Protein AF-A0A0R0EYI1-F1 (afdb_monomer_lite)

Radius of gyration: 21.25 Å; chains: 1; bounding box: 63×40×68 Å

InterPro domains:
  IPR031100 LOG family [PF03641] (147-263)

pLDDT: mean 77.87, std 22.9, range [23.69, 98.38]

Foldseek 3Di:
DPPPPQDQPQLPPPPRPFFRATEDQDLVVVLVVLLVQQDDDWDDDDDDDDDDDDDDDDDDDDDDDPVRVVVVVVVVVVVVVVVVVVLLVVLLVVLVVLCVVQHAAEEEQAALPAAPVHPLLQSLLCSLLSSCLNLVGEYEAEHHHSSVSNVNSNVVNVGHYAYEAEQADPNHGDPDQDDPPDDPSRYGHDPDLVSSLSSSLVSAADNTSSRHYAYEYEQYDDSSVVSVVVNSVCSRVCVGQVPHRHHYYYHSCVPHCVVVSPD

Secondary structure (DSSP, 8-state):
------EE---TTS-TTS--EEEES-HHHHHHHHHHTT------------------------PPPHHHHHHHHHHHHHHHHHHHHHHHHHHHHHHHHHHHHH--EEEEE--SS--TTSHHHHHHHHHHHHHHHHH--EEE--SSTHHHHHHHHHHHTT--EEEEEESEETTEE-S-SS-SSS-TTTEEEESSHHHHHHHHHHHH---STT---EEEEPS--HHHHHHHHHHHHHHHTTSSSSSS---EEEETHHHHTHHHH--

Sequence (263 aa):
MAASLGTHVVLRGTHETRIRATFCAEKNRIIELVSSSQSTRPFKEQSLLASKSSLGWMRGRAQMSSSRKALCRVLSSTLHRALNFYIFKEEIKKCYELINRVGRGVVYLGSSRMGPSHSHYVQAQDLAKEIENLLDCTTWSGGPGLMDAVTEGAMLAGKPVGGFKIGREAGEWTASNFHPYLSSENYLTCRFFPARKHGLVDAVVRNNSFDKTAVVALPCGIDTLDEVFEILALIQLEWIGSKLHVPFLLMNYDSFIQSCLNF

Organism: Glycine max (NCBI:txid3847)

Structure (mmCIF, N/CA/C/O backbone):
data_AF-A0A0R0EYI1-F1
#
_entry.id   AF-A0A0R0EYI1-F1
#
loop_
_atom_site.group_PDB
_atom_site.id
_atom_site.type_symbol
_atom_site.label_atom_id
_atom_site.label_alt_id
_atom_site.label_comp_id
_atom_site.label_asym_id
_atom_site.label_entity_id
_atom_site.label_seq_id
_atom_site.pdbx_PDB_ins_code
_atom_site.Cartn_x
_atom_site.Cartn_y
_atom_site.Cartn_z
_atom_site.occupancy
_atom_site.B_iso_or_equiv
_atom_site.auth_seq_id
_atom_site.auth_comp_id
_atom_site.auth_asym_id
_atom_site.auth_atom_id
_atom_site.pdbx_PDB_model_num
ATOM 1 N N . MET A 1 1 ? -5.221 1.473 31.404 1.00 23.89 1 MET A N 1
ATOM 2 C CA . MET A 1 1 ? -6.324 1.035 30.525 1.00 23.89 1 MET A CA 1
ATOM 3 C C . MET A 1 1 ? -6.657 2.188 29.595 1.00 23.89 1 MET A C 1
ATOM 5 O O . MET A 1 1 ? -7.490 3.015 29.941 1.00 23.89 1 MET A O 1
ATOM 9 N N . ALA A 1 2 ? -5.939 2.331 28.482 1.00 23.69 2 ALA A N 1
ATOM 10 C CA . ALA A 1 2 ? -6.280 3.345 27.492 1.00 23.69 2 ALA A CA 1
ATOM 11 C C . ALA A 1 2 ? -7.454 2.809 26.668 1.00 23.69 2 ALA A C 1
ATOM 13 O O . ALA A 1 2 ? -7.275 2.218 25.612 1.00 23.69 2 ALA A O 1
ATOM 14 N N . ALA A 1 3 ? -8.668 2.968 27.193 1.00 26.50 3 ALA A N 1
ATOM 15 C CA . ALA A 1 3 ? -9.854 2.956 26.357 1.00 26.50 3 ALA A CA 1
ATOM 16 C C . ALA A 1 3 ? -9.740 4.201 25.471 1.00 26.50 3 ALA A C 1
ATOM 18 O O . ALA A 1 3 ? -10.170 5.285 25.864 1.00 26.50 3 ALA A O 1
ATOM 19 N N . SER A 1 4 ? -9.052 4.089 24.333 1.00 28.31 4 SER A N 1
ATOM 20 C CA . SER A 1 4 ? -9.011 5.164 23.346 1.00 28.31 4 SER A CA 1
ATOM 21 C C . SER A 1 4 ? -10.405 5.256 22.727 1.00 28.31 4 SER A C 1
ATOM 23 O O . SER A 1 4 ? -10.717 4.638 21.710 1.00 28.31 4 SER A O 1
ATOM 25 N N . LEU A 1 5 ? -11.285 5.965 23.443 1.00 27.84 5 LEU A N 1
ATOM 26 C CA . LEU A 1 5 ? -12.482 6.629 22.944 1.00 27.84 5 LEU A CA 1
ATOM 27 C C . LEU A 1 5 ? -12.157 7.112 21.546 1.00 27.84 5 LEU A C 1
ATOM 29 O O . LEU A 1 5 ? -11.316 7.996 21.472 1.00 27.84 5 LEU A O 1
ATOM 33 N N . GLY A 1 6 ? -12.753 6.506 20.509 1.00 29.55 6 GLY A N 1
ATOM 34 C CA . GLY A 1 6 ? -12.453 6.740 19.092 1.00 29.55 6 GLY A CA 1
ATOM 35 C C . GLY A 1 6 ? -11.907 8.137 18.845 1.00 29.55 6 GLY A C 1
ATOM 36 O O . GLY A 1 6 ? -12.664 9.080 18.618 1.00 29.55 6 GLY A O 1
ATOM 37 N N . THR A 1 7 ? -10.591 8.278 18.983 1.00 30.11 7 THR A N 1
ATOM 38 C CA . THR A 1 7 ? -9.972 9.57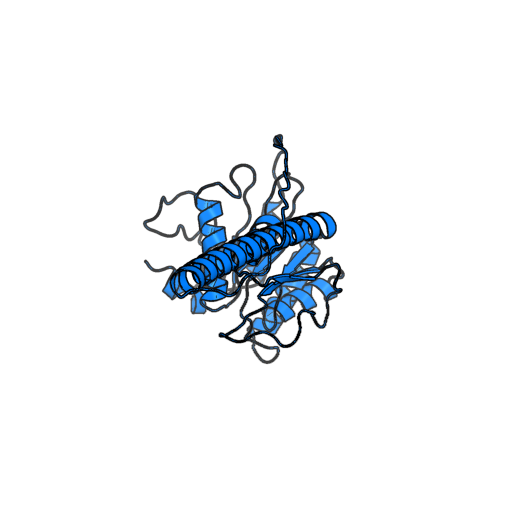9 18.883 1.00 30.11 7 THR A CA 1
ATOM 39 C C . THR A 1 7 ? -9.827 9.731 17.394 1.00 30.11 7 THR A C 1
ATOM 41 O O . THR A 1 7 ? -8.998 9.093 16.746 1.00 30.11 7 THR A O 1
ATOM 44 N N . HIS A 1 8 ? -10.689 10.561 16.822 1.00 36.41 8 HIS A N 1
ATOM 45 C CA . HIS A 1 8 ? -10.249 11.365 15.706 1.00 36.41 8 HIS A CA 1
ATOM 46 C C . HIS A 1 8 ? -9.067 12.166 16.251 1.00 36.41 8 HIS A C 1
ATOM 48 O O . HIS A 1 8 ? -9.262 13.218 16.859 1.00 36.41 8 HIS A O 1
ATOM 54 N N . VAL A 1 9 ? -7.845 11.630 16.162 1.00 37.16 9 VAL A N 1
ATOM 55 C CA . VAL A 1 9 ? -6.676 12.471 16.390 1.00 37.16 9 VAL A CA 1
ATOM 56 C C . VAL A 1 9 ? -6.636 13.367 15.170 1.00 37.16 9 VAL A C 1
ATOM 58 O O . VAL A 1 9 ? -6.190 12.996 14.088 1.00 37.16 9 VAL A O 1
ATOM 61 N N . VAL A 1 10 ? -7.197 14.552 15.357 1.00 35.12 10 VAL A N 1
ATOM 62 C CA . VAL A 1 10 ? -6.744 15.733 14.654 1.00 35.12 10 VAL A CA 1
ATOM 63 C C . VAL A 1 10 ? -5.249 15.811 14.938 1.00 35.12 10 VAL A C 1
ATOM 65 O O . VAL A 1 10 ? -4.865 15.938 16.102 1.00 35.12 10 VAL A O 1
ATOM 68 N N . LEU A 1 11 ? -4.410 15.661 13.910 1.00 40.09 11 LEU A N 1
ATOM 69 C CA . LEU A 1 11 ? -2.986 15.972 14.021 1.00 40.09 11 LEU A CA 1
ATOM 70 C C . LEU A 1 11 ? -2.895 17.431 14.488 1.00 40.09 11 LEU A C 1
ATOM 72 O O . LEU A 1 11 ? -3.176 18.350 13.714 1.00 40.09 11 LEU A O 1
ATOM 76 N N . ARG A 1 12 ? -2.632 17.630 15.785 1.00 32.00 12 ARG A N 1
ATOM 77 C CA . ARG A 1 12 ? -2.634 18.951 16.425 1.00 32.00 12 ARG A CA 1
ATOM 78 C C . ARG A 1 12 ? -1.651 19.870 15.697 1.00 32.00 12 ARG A C 1
ATOM 80 O O . ARG A 1 12 ? -0.619 19.424 15.214 1.00 32.00 12 ARG A O 1
ATOM 87 N N . GLY A 1 13 ? -1.986 21.155 15.586 1.00 36.00 13 GLY A N 1
ATOM 88 C CA . GLY A 1 13 ? -1.071 22.171 15.042 1.00 36.00 13 GLY A CA 1
ATOM 89 C C . GLY A 1 13 ? -0.973 22.269 13.512 1.00 36.00 13 GLY A C 1
ATOM 90 O O . GLY A 1 13 ? -0.323 23.181 13.005 1.00 36.00 13 GLY A O 1
ATOM 91 N N . THR A 1 14 ? -1.664 21.416 12.754 1.00 41.50 14 THR A N 1
ATOM 92 C CA . THR A 1 14 ? -1.854 21.569 11.298 1.00 41.50 14 THR A CA 1
ATOM 93 C C . THR A 1 14 ? -3.340 21.755 11.029 1.00 41.50 14 THR A C 1
ATOM 95 O O . THR A 1 14 ? -4.112 21.113 11.723 1.00 41.50 14 THR A O 1
ATOM 98 N N . HIS A 1 15 ? -3.750 22.643 10.105 1.00 45.47 15 HIS A N 1
ATOM 99 C CA . HIS A 1 15 ? -5.157 22.973 9.772 1.00 45.47 15 HIS A CA 1
ATOM 100 C C . HIS A 1 15 ? -6.183 21.911 10.243 1.00 45.47 15 HIS A C 1
ATOM 102 O O . HIS A 1 15 ? -6.507 20.967 9.523 1.00 45.47 15 HIS A O 1
ATOM 108 N N . GLU A 1 16 ? -6.666 22.086 11.480 1.00 43.53 16 GLU A N 1
ATOM 109 C CA . GLU A 1 16 ? -7.099 21.034 12.426 1.00 43.53 16 GLU A CA 1
ATOM 110 C C . GLU A 1 16 ? -8.392 20.279 12.061 1.00 43.53 16 GLU A C 1
ATOM 112 O O . GLU A 1 16 ? -8.971 19.567 12.873 1.00 43.53 16 GLU A O 1
ATOM 117 N N . THR A 1 17 ? -8.910 20.425 10.848 1.00 48.03 17 THR A N 1
ATOM 118 C CA . THR A 1 17 ? -10.303 20.053 10.546 1.00 48.03 17 THR A CA 1
ATOM 119 C C . THR A 1 17 ? -10.477 19.023 9.440 1.00 48.03 17 THR A C 1
ATOM 121 O O . THR A 1 17 ? -11.606 18.587 9.215 1.00 48.03 17 THR A O 1
ATOM 124 N N . ARG A 1 18 ? -9.409 18.611 8.744 1.00 57.00 18 ARG A N 1
ATOM 125 C CA . ARG A 1 18 ? -9.573 17.894 7.464 1.00 57.00 18 ARG A CA 1
ATOM 126 C C . ARG A 1 18 ? -9.232 16.408 7.483 1.00 57.00 18 ARG A C 1
ATOM 128 O O . ARG A 1 18 ? -9.888 15.643 6.784 1.00 57.00 18 ARG A O 1
ATOM 135 N N . ILE A 1 19 ? -8.275 15.969 8.300 1.00 57.59 19 ILE A N 1
ATOM 136 C CA . ILE A 1 19 ? -7.957 14.538 8.408 1.00 57.59 19 ILE A CA 1
ATOM 137 C C . ILE A 1 19 ? -8.899 13.892 9.429 1.00 57.59 19 ILE A C 1
ATOM 139 O O . ILE A 1 19 ? -8.768 14.120 10.630 1.00 57.59 19 ILE A O 1
ATOM 143 N N . ARG A 1 20 ? -9.817 13.032 8.973 1.00 62.12 20 ARG A N 1
ATOM 144 C CA . ARG A 1 20 ? -10.531 12.091 9.854 1.00 62.12 20 ARG A CA 1
ATOM 145 C C . ARG A 1 20 ? -9.857 10.724 9.797 1.00 62.12 20 ARG A C 1
ATOM 147 O O . ARG A 1 20 ? -10.363 9.780 9.195 1.00 62.12 20 ARG A O 1
ATOM 154 N N . ALA A 1 21 ? -8.705 10.627 10.446 1.00 66.00 21 ALA A N 1
ATOM 155 C CA . ALA A 1 21 ? -8.074 9.347 10.734 1.00 66.00 21 ALA A CA 1
ATOM 156 C C . ALA A 1 21 ? -8.634 8.803 12.052 1.00 66.00 21 ALA A C 1
ATOM 158 O O . ALA A 1 21 ? -8.877 9.566 12.991 1.00 66.00 21 ALA A O 1
ATOM 159 N N . THR A 1 22 ? -8.873 7.494 12.116 1.00 67.31 22 THR A N 1
ATOM 160 C CA . THR A 1 22 ? -9.269 6.838 13.365 1.00 67.31 22 THR A CA 1
ATOM 161 C C . THR A 1 22 ? -8.147 5.935 13.842 1.00 67.31 22 THR A C 1
ATOM 163 O O . THR A 1 22 ? -7.706 5.028 13.134 1.00 67.31 22 THR A O 1
ATOM 166 N N . PHE A 1 23 ? -7.688 6.208 15.056 1.00 65.31 23 PHE A N 1
ATOM 167 C CA . PHE A 1 23 ? -6.570 5.521 15.679 1.00 65.31 23 PHE A CA 1
ATOM 168 C C . PHE A 1 23 ? -7.117 4.428 16.574 1.00 65.31 23 PHE A C 1
ATOM 170 O O . PHE A 1 23 ? -7.969 4.683 17.428 1.00 65.31 23 PHE A O 1
ATOM 177 N N . CYS A 1 24 ? -6.667 3.198 16.352 1.00 69.06 24 CYS A N 1
ATOM 178 C CA . CYS A 1 24 ? -7.235 2.058 17.034 1.00 69.06 24 CYS A CA 1
ATOM 179 C C . CYS A 1 24 ? -6.166 1.044 17.436 1.00 69.06 24 CYS A C 1
ATOM 181 O O . CYS A 1 24 ? -5.447 0.496 16.603 1.00 69.06 24 CYS A O 1
ATOM 183 N N . ALA A 1 25 ? -6.077 0.762 18.733 1.00 66.12 25 ALA A N 1
ATOM 184 C CA . ALA A 1 25 ? -5.241 -0.327 19.224 1.00 66.12 25 ALA A CA 1
ATOM 185 C C . ALA A 1 25 ? -5.866 -1.709 18.950 1.00 66.12 25 ALA A C 1
ATOM 187 O O . ALA A 1 25 ? -5.150 -2.705 18.892 1.00 66.12 25 ALA A O 1
ATOM 188 N N . GLU A 1 26 ? -7.187 -1.771 18.745 1.00 73.12 26 GLU A N 1
ATOM 189 C CA . GLU A 1 26 ? -7.954 -3.016 18.731 1.00 73.12 26 GLU A CA 1
ATOM 190 C C . GLU A 1 26 ? -8.602 -3.307 17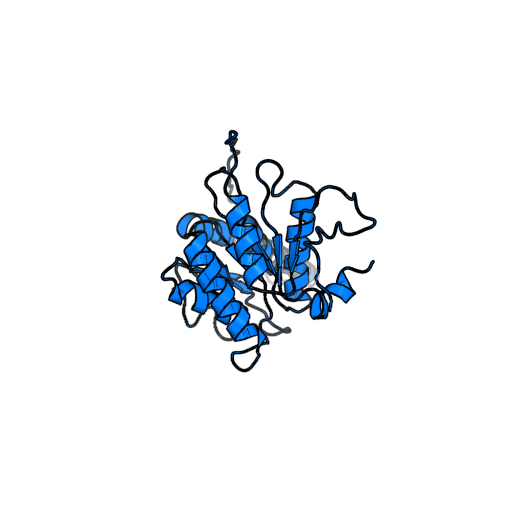.374 1.00 73.12 26 GLU A C 1
ATOM 192 O O . GLU A 1 26 ? -9.384 -2.526 16.835 1.00 73.12 26 GLU A O 1
ATOM 197 N N . LYS A 1 27 ? -8.350 -4.509 16.859 1.00 74.44 27 LYS A N 1
ATOM 198 C CA . LYS A 1 27 ? -8.901 -5.011 15.595 1.00 74.44 27 LYS A CA 1
ATOM 199 C C . LYS A 1 27 ? -10.430 -4.862 15.484 1.00 74.44 27 LYS A C 1
ATOM 201 O O . LYS A 1 27 ? -10.914 -4.321 14.495 1.00 74.44 27 LYS A O 1
ATOM 206 N N . ASN A 1 28 ? -11.190 -5.298 16.494 1.00 76.56 28 ASN A N 1
ATOM 207 C CA . ASN A 1 28 ? -12.664 -5.325 16.440 1.00 76.56 28 ASN A CA 1
ATOM 208 C C . ASN A 1 28 ? -13.274 -3.935 16.218 1.00 76.56 28 ASN A C 1
ATOM 210 O O . ASN A 1 28 ? -14.273 -3.780 15.522 1.00 76.56 28 ASN A O 1
ATOM 214 N N . ARG A 1 29 ? -12.637 -2.898 16.760 1.00 74.75 29 ARG A N 1
ATOM 215 C CA . ARG A 1 29 ? -13.116 -1.527 16.621 1.00 74.75 29 ARG A CA 1
ATOM 216 C C . ARG A 1 29 ? -12.842 -0.958 15.226 1.00 74.75 29 ARG A C 1
ATOM 218 O O . ARG A 1 29 ? -13.646 -0.170 14.733 1.00 74.75 29 ARG A O 1
ATOM 225 N N . ILE A 1 30 ? -11.773 -1.395 14.553 1.00 77.56 30 ILE A N 1
ATOM 226 C CA . ILE A 1 30 ? -11.541 -1.084 13.132 1.00 77.56 30 ILE A CA 1
ATOM 227 C C . ILE A 1 30 ? -12.703 -1.610 12.273 1.00 77.56 30 ILE A C 1
ATOM 229 O O . ILE A 1 30 ? -13.218 -0.881 11.426 1.00 77.56 30 ILE A O 1
ATOM 233 N N . ILE A 1 31 ? -13.171 -2.833 12.536 1.00 78.19 31 ILE A N 1
ATOM 234 C CA . ILE A 1 31 ? -14.286 -3.458 11.807 1.00 78.19 31 ILE A CA 1
ATOM 235 C C . ILE A 1 31 ? -15.597 -2.672 11.947 1.00 78.19 31 ILE A C 1
ATOM 237 O O . ILE A 1 31 ? -16.284 -2.410 10.953 1.00 78.19 31 ILE A O 1
ATOM 241 N N . GLU A 1 32 ? -15.933 -2.234 13.160 1.00 76.88 32 GLU A N 1
ATOM 242 C CA . GLU A 1 32 ? -17.125 -1.410 13.404 1.00 76.88 32 GLU A CA 1
ATOM 243 C C . GLU A 1 32 ? -17.088 -0.092 12.613 1.00 76.88 32 GLU A C 1
ATOM 245 O O . GLU A 1 32 ? -18.088 0.327 12.022 1.00 76.88 32 GLU A O 1
ATOM 250 N N . LEU A 1 33 ? -15.919 0.553 12.557 1.00 74.00 33 LEU A N 1
ATOM 251 C CA . LEU A 1 33 ? -15.735 1.823 11.854 1.00 74.00 33 LEU A CA 1
ATOM 252 C C . LEU A 1 33 ? -15.902 1.664 10.343 1.00 74.00 33 LEU A C 1
ATOM 254 O O . LEU A 1 33 ? -16.617 2.454 9.720 1.00 74.00 33 LEU A O 1
ATOM 258 N N . VAL A 1 34 ? -15.302 0.618 9.769 1.00 73.56 34 VAL A N 1
ATOM 259 C CA . VAL A 1 34 ? -15.438 0.288 8.343 1.00 73.56 34 VAL A CA 1
ATOM 260 C C . VAL A 1 34 ? -16.912 0.079 7.982 1.00 73.56 34 VAL A C 1
ATOM 262 O O . VAL A 1 34 ? -17.392 0.675 7.015 1.00 73.56 34 VAL A O 1
ATOM 265 N N . SER A 1 35 ? -17.653 -0.660 8.812 1.00 72.00 35 SER A N 1
ATOM 266 C CA . SER A 1 35 ? -19.089 -0.930 8.634 1.00 72.00 35 SER A CA 1
ATOM 267 C C . SER A 1 35 ? -19.937 0.347 8.568 1.00 72.00 35 SER A C 1
ATOM 269 O O . SER A 1 35 ? -20.828 0.470 7.729 1.00 72.00 35 SER A O 1
ATOM 271 N N . SER A 1 36 ? -19.647 1.327 9.430 1.00 68.44 36 SER A N 1
ATOM 272 C CA . SER A 1 36 ? -20.440 2.561 9.552 1.00 68.44 36 SER A CA 1
ATOM 273 C C . SER A 1 36 ? -20.302 3.527 8.362 1.00 68.44 36 SER A C 1
ATOM 275 O O . SER A 1 36 ? -21.170 4.366 8.126 1.00 68.44 36 SER A O 1
ATOM 277 N N . SER A 1 37 ? -19.221 3.408 7.588 1.00 62.66 37 SER A N 1
ATOM 278 C CA . SER A 1 37 ? -18.824 4.388 6.568 1.00 62.66 37 SER A CA 1
ATOM 279 C C . SER A 1 37 ? -19.542 4.262 5.208 1.00 62.66 37 SER A C 1
ATOM 281 O O . SER A 1 37 ? -19.270 5.042 4.293 1.00 62.66 37 SER A O 1
ATOM 283 N N . GLN A 1 38 ? -20.478 3.314 5.054 1.00 56.78 38 GLN A N 1
ATOM 284 C CA . GLN A 1 38 ? -21.066 2.942 3.755 1.00 56.78 38 GLN A CA 1
ATOM 285 C C . GLN A 1 38 ? -22.242 3.820 3.258 1.00 56.78 38 GLN A C 1
ATOM 287 O O . GLN A 1 38 ? -22.681 3.657 2.122 1.00 56.78 38 GLN A O 1
ATOM 292 N N . SER A 1 39 ? -22.758 4.778 4.037 1.00 40.12 39 SER A N 1
ATOM 293 C CA . SER A 1 39 ? -23.910 5.614 3.634 1.00 40.12 39 SER A CA 1
ATOM 294 C C . SER A 1 39 ? -23.478 6.958 3.025 1.00 40.12 39 SER A C 1
ATOM 296 O O . SER A 1 39 ? -23.308 7.929 3.759 1.00 40.12 39 SER A O 1
ATOM 298 N N . THR A 1 40 ? -23.346 7.077 1.696 1.00 40.31 40 THR A N 1
ATOM 299 C CA . THR A 1 40 ? -23.114 8.390 1.040 1.00 40.31 40 THR A CA 1
ATOM 300 C C . THR A 1 40 ? -23.833 8.539 -0.310 1.00 40.31 40 THR A C 1
ATOM 302 O O . THR A 1 40 ? -24.078 7.556 -1.006 1.00 40.31 40 THR A O 1
ATOM 305 N N . ARG A 1 41 ? -24.218 9.782 -0.662 1.00 30.70 41 ARG A N 1
ATOM 306 C CA . ARG A 1 41 ? -24.939 10.159 -1.899 1.00 30.70 41 ARG A CA 1
ATOM 307 C C . ARG A 1 41 ? -23.981 10.622 -3.020 1.00 30.70 41 ARG A C 1
ATOM 309 O O . ARG A 1 41 ? -22.903 11.119 -2.706 1.00 30.70 41 ARG A O 1
ATOM 316 N N . PRO A 1 42 ? -24.374 10.513 -4.306 1.00 27.69 42 PRO A N 1
ATOM 317 C CA . PRO A 1 42 ? -23.465 10.572 -5.458 1.00 27.69 42 PRO A CA 1
ATOM 318 C C . PRO A 1 42 ? -23.326 11.982 -6.063 1.00 27.69 42 PRO A C 1
ATOM 320 O O . PRO A 1 42 ? -24.307 12.724 -6.135 1.00 27.69 42 PRO A O 1
ATOM 323 N N . PHE A 1 43 ? -22.143 12.330 -6.590 1.00 28.00 43 PHE A N 1
ATOM 324 C CA . PHE A 1 43 ? -21.921 13.555 -7.377 1.00 28.00 43 PHE A CA 1
ATOM 325 C C . PHE A 1 43 ? -20.931 13.346 -8.542 1.00 28.00 43 PHE A C 1
ATOM 327 O O . PHE A 1 43 ? -20.017 12.536 -8.451 1.00 28.00 43 PHE A O 1
ATOM 334 N N . LYS A 1 44 ? -21.145 14.085 -9.643 1.00 25.17 44 LYS A N 1
ATOM 335 C CA . LYS A 1 44 ? -20.623 13.834 -11.001 1.00 25.17 44 LYS A CA 1
ATOM 336 C C . LYS A 1 44 ? -19.150 14.219 -11.239 1.00 25.17 44 LYS A C 1
ATOM 338 O O . LYS A 1 44 ? -18.560 15.068 -10.564 1.00 25.17 44 LYS A O 1
ATOM 343 N N . GLU A 1 45 ? -18.598 13.556 -12.249 1.00 24.50 45 GLU A N 1
ATOM 344 C CA . GLU A 1 45 ? -17.191 13.386 -12.627 1.00 24.50 45 GLU A CA 1
ATOM 345 C C . GLU A 1 45 ? -16.874 14.145 -13.936 1.00 24.50 45 GLU A C 1
ATOM 347 O O . GLU A 1 45 ? -17.757 14.291 -14.783 1.00 24.50 45 GLU A O 1
ATOM 352 N N . GLN A 1 46 ? -15.641 14.643 -14.116 1.00 25.19 46 GLN A N 1
ATOM 353 C CA . GLN A 1 46 ? -15.178 15.244 -15.379 1.00 25.19 46 GLN A CA 1
ATOM 354 C C . GLN A 1 46 ? -13.722 14.859 -15.681 1.00 25.19 46 GLN A C 1
ATOM 356 O O . GLN A 1 46 ? -12.840 14.980 -14.835 1.00 25.19 46 GLN A O 1
ATOM 361 N N . SER A 1 47 ? -13.517 14.393 -16.914 1.00 24.75 47 SER A N 1
ATOM 362 C CA . SER A 1 47 ? -12.309 13.799 -17.498 1.00 24.75 47 SER A CA 1
ATOM 363 C C . SER A 1 47 ? -11.490 14.797 -18.325 1.00 24.75 47 SER A C 1
ATOM 365 O O . SER A 1 47 ? -12.089 15.622 -19.014 1.00 24.75 47 SER A O 1
ATOM 367 N N . LEU A 1 48 ? -10.162 14.644 -18.401 1.00 27.30 48 LEU A N 1
ATOM 368 C CA . LEU A 1 48 ? -9.309 15.360 -19.367 1.00 27.30 48 LEU A CA 1
ATOM 369 C C . LEU A 1 48 ? -8.195 14.457 -19.938 1.00 27.30 48 LEU A C 1
ATOM 371 O O . LEU A 1 48 ? -7.618 13.629 -19.238 1.00 27.30 48 LEU A O 1
ATOM 375 N N . LEU A 1 49 ? -7.957 14.609 -21.247 1.00 26.91 49 LEU A N 1
ATOM 376 C CA . LEU A 1 49 ? -7.322 13.667 -22.182 1.00 26.91 49 LEU A CA 1
ATOM 377 C C . LEU A 1 49 ? -5.909 14.083 -22.658 1.00 26.91 49 LEU A C 1
ATOM 379 O O . LEU A 1 49 ? -5.642 15.254 -22.892 1.00 26.91 49 LEU A O 1
ATOM 383 N N . ALA A 1 50 ? -5.074 13.054 -22.862 1.00 26.77 50 ALA A N 1
ATOM 384 C CA . ALA A 1 50 ? -4.070 12.761 -23.911 1.00 26.77 50 ALA A CA 1
ATOM 385 C C . ALA A 1 50 ? -3.317 13.865 -24.709 1.00 26.77 50 ALA A C 1
ATOM 387 O O . ALA A 1 50 ? -3.915 14.731 -25.331 1.00 26.77 50 ALA A O 1
ATOM 388 N N . SER A 1 51 ? -2.006 13.659 -24.942 1.00 29.56 51 SER A N 1
ATOM 389 C CA . SER A 1 51 ? -1.455 13.200 -26.249 1.00 29.56 51 SER A CA 1
ATOM 390 C C . SER A 1 51 ? 0.089 13.090 -26.254 1.00 29.5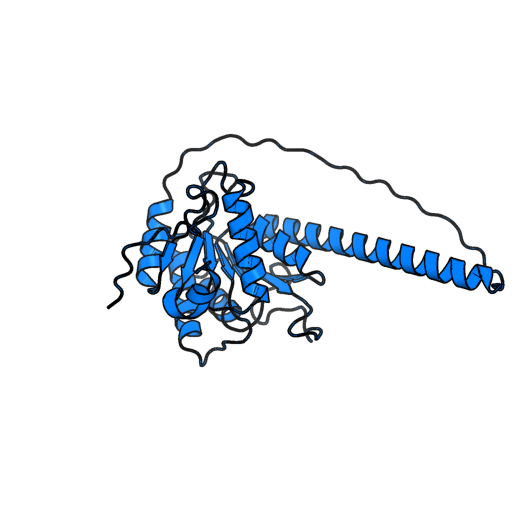6 51 SER A C 1
ATOM 392 O O . SER A 1 51 ? 0.777 13.642 -25.398 1.00 29.56 51 SER A O 1
ATOM 394 N N . LYS A 1 52 ? 0.622 12.291 -27.194 1.00 27.22 52 LYS A N 1
ATOM 395 C CA . LYS A 1 52 ? 2.031 11.876 -27.381 1.00 27.22 52 LYS A CA 1
ATOM 396 C C . LYS A 1 52 ? 2.632 12.540 -28.629 1.00 27.22 52 LYS A C 1
ATOM 398 O O . LYS A 1 52 ? 1.916 12.699 -29.611 1.00 27.22 52 LYS A O 1
ATOM 403 N N . SER A 1 53 ? 3.955 12.735 -28.679 1.00 30.36 53 SER A N 1
ATOM 404 C CA . SER A 1 53 ? 4.680 12.859 -29.958 1.00 30.36 53 SER A CA 1
ATOM 405 C C . SER A 1 53 ? 6.144 12.407 -29.877 1.00 30.36 53 SER A C 1
ATOM 407 O O . SER A 1 53 ? 6.868 12.710 -28.931 1.00 30.36 53 SER A O 1
ATOM 409 N N . SER A 1 54 ? 6.534 11.659 -30.907 1.00 28.03 54 SER A N 1
ATOM 410 C CA . SER A 1 54 ? 7.815 11.012 -31.202 1.00 28.03 54 SER A CA 1
ATOM 411 C C . SER A 1 54 ? 8.882 11.967 -31.738 1.00 28.03 54 SER A C 1
ATOM 413 O O . SER A 1 54 ? 8.531 12.881 -32.475 1.00 28.03 54 SER A O 1
ATOM 415 N N . LEU A 1 55 ? 10.170 11.668 -31.536 1.00 29.95 55 LEU A N 1
ATOM 416 C CA . LEU A 1 55 ? 11.244 12.196 -32.386 1.00 29.95 55 LEU A CA 1
ATOM 417 C C . LEU A 1 55 ? 12.419 11.205 -32.440 1.00 29.95 55 LEU A C 1
ATOM 419 O O . LEU A 1 55 ? 12.978 10.833 -31.409 1.00 29.95 55 LEU A O 1
ATOM 423 N N . GLY A 1 56 ? 12.768 10.756 -33.646 1.00 24.36 56 GLY A N 1
ATOM 424 C CA . GLY A 1 56 ? 14.029 10.065 -33.926 1.00 24.36 56 GLY A CA 1
ATOM 425 C C . GLY A 1 56 ? 15.114 11.055 -34.361 1.00 24.36 56 GLY A C 1
ATOM 426 O O . GLY A 1 56 ? 14.804 12.217 -34.599 1.00 24.36 56 GLY A O 1
ATOM 427 N N . TRP A 1 57 ? 16.355 10.578 -34.514 1.00 25.89 57 TRP A N 1
ATOM 428 C CA . TRP A 1 57 ? 17.170 10.705 -35.739 1.00 25.89 57 TRP A CA 1
ATOM 429 C C . TRP A 1 57 ? 18.651 10.317 -35.520 1.00 25.89 57 TRP A C 1
ATOM 431 O O . TRP A 1 57 ? 19.276 10.657 -34.524 1.00 25.89 57 TRP A O 1
ATOM 441 N N . MET A 1 58 ? 19.148 9.604 -36.537 1.00 29.03 58 MET A N 1
ATOM 442 C CA . MET A 1 58 ? 20.479 9.548 -37.169 1.00 29.03 58 MET A CA 1
ATOM 443 C C . MET A 1 58 ? 21.797 9.288 -36.408 1.00 29.03 58 MET A C 1
ATOM 445 O O . MET A 1 58 ? 22.156 9.884 -35.400 1.00 29.03 58 MET A O 1
ATOM 449 N N . ARG A 1 59 ? 22.562 8.377 -37.035 1.00 25.56 59 ARG A N 1
ATOM 450 C CA . ARG A 1 59 ? 23.843 7.777 -36.646 1.00 25.56 59 ARG A CA 1
ATOM 451 C C . ARG A 1 59 ? 24.996 8.399 -37.443 1.00 25.56 59 ARG A C 1
ATOM 453 O O . ARG A 1 59 ? 24.904 8.497 -38.660 1.00 25.56 59 ARG A O 1
ATOM 460 N N . GLY A 1 60 ? 26.120 8.673 -36.783 1.00 32.25 60 GLY A N 1
ATOM 461 C CA . GLY A 1 60 ? 27.403 8.977 -37.423 1.00 32.25 60 GLY A CA 1
ATOM 462 C C . GLY A 1 60 ? 28.563 8.653 -36.479 1.00 32.25 60 GLY A C 1
ATOM 4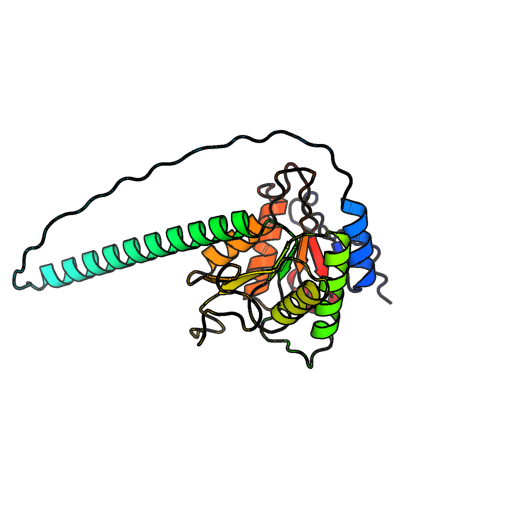63 O O . GLY A 1 60 ? 28.588 9.126 -35.346 1.00 32.25 60 GLY A O 1
ATOM 464 N N . ARG A 1 61 ? 29.496 7.796 -36.918 1.00 34.19 61 ARG A N 1
ATOM 465 C CA . ARG A 1 61 ? 30.667 7.336 -36.149 1.00 34.19 61 ARG A CA 1
ATOM 466 C C . ARG A 1 61 ? 31.879 8.194 -36.500 1.00 34.19 61 ARG A C 1
ATOM 468 O O . ARG A 1 61 ? 32.336 8.161 -37.633 1.00 34.19 61 ARG A O 1
ATOM 475 N N . ALA A 1 62 ? 32.410 8.925 -35.525 1.00 46.41 62 ALA A N 1
ATOM 476 C CA . ALA A 1 62 ? 33.649 9.681 -35.666 1.00 46.41 62 ALA A CA 1
ATOM 477 C C . ALA A 1 62 ? 34.452 9.633 -34.360 1.00 46.41 62 ALA A C 1
ATOM 479 O O . ALA A 1 62 ? 33.893 9.769 -33.271 1.00 46.41 62 ALA A O 1
ATOM 480 N N . GLN A 1 63 ? 35.766 9.456 -34.494 1.00 45.09 63 GLN A N 1
ATOM 481 C CA . GLN A 1 63 ? 36.750 9.436 -33.411 1.00 45.09 63 GLN A CA 1
ATOM 482 C C . GLN A 1 63 ? 36.643 10.710 -32.550 1.00 45.09 63 GLN A C 1
ATOM 484 O O . GLN A 1 63 ? 36.640 11.828 -33.066 1.00 45.09 63 GLN A O 1
ATOM 489 N N . MET A 1 64 ? 36.486 10.553 -31.232 1.00 52.81 64 MET A N 1
ATOM 490 C CA . MET A 1 64 ? 36.093 11.651 -30.341 1.00 52.81 64 MET A CA 1
ATOM 491 C C . MET A 1 64 ? 37.281 12.372 -29.694 1.00 52.81 64 MET A C 1
ATOM 493 O O . MET A 1 64 ? 38.045 11.775 -28.937 1.00 52.81 64 MET A O 1
ATOM 497 N N . SER A 1 65 ? 37.359 13.688 -29.910 1.00 56.50 65 SER A N 1
ATOM 498 C CA . SER A 1 65 ? 38.213 14.612 -29.150 1.00 56.50 65 SER A CA 1
ATOM 499 C C . SER A 1 65 ? 37.797 14.714 -27.670 1.00 56.50 65 SER A C 1
ATOM 501 O O . SER A 1 65 ? 36.710 14.276 -27.289 1.00 56.50 65 SER A O 1
ATOM 503 N N . SER A 1 66 ? 38.627 15.314 -26.804 1.00 62.75 66 SER A N 1
ATOM 504 C CA . SER A 1 66 ? 38.290 15.497 -25.376 1.00 62.75 66 SER A CA 1
ATOM 505 C C . SER A 1 66 ? 37.011 16.323 -25.171 1.00 62.75 66 SER A C 1
ATOM 507 O O . SER A 1 66 ? 36.170 15.948 -24.356 1.00 62.75 66 SER A O 1
ATOM 509 N N . SER A 1 67 ? 36.806 17.367 -25.984 1.00 63.16 67 SER A N 1
ATOM 510 C CA . SER A 1 67 ? 35.552 18.135 -26.037 1.00 63.16 67 SER A CA 1
ATOM 511 C C . SER A 1 67 ? 34.362 17.241 -26.385 1.00 63.16 67 SER A C 1
ATOM 513 O O . SER A 1 67 ? 33.315 17.312 -25.744 1.00 63.16 67 SER A O 1
ATOM 515 N N . ARG A 1 68 ? 34.537 16.310 -27.334 1.00 61.59 68 ARG A N 1
ATOM 516 C CA . ARG A 1 68 ? 33.505 15.313 -27.632 1.00 61.59 68 ARG A CA 1
ATOM 517 C C . ARG A 1 68 ? 33.296 14.338 -26.475 1.00 61.59 68 ARG A C 1
ATOM 519 O O . ARG A 1 68 ? 32.156 13.970 -26.248 1.00 61.59 68 ARG A O 1
ATOM 526 N N . LYS A 1 69 ? 34.320 13.943 -25.701 1.00 61.75 69 LYS A N 1
ATOM 527 C CA . LYS A 1 69 ? 34.131 13.107 -24.491 1.00 61.75 69 LYS A CA 1
ATOM 528 C C . LYS A 1 69 ? 33.254 13.810 -23.455 1.00 61.75 69 LYS A C 1
ATOM 530 O O . LYS A 1 69 ? 32.358 13.173 -22.908 1.00 61.75 69 LYS A O 1
ATOM 535 N N . ALA A 1 70 ? 33.480 15.102 -23.212 1.00 66.19 70 ALA A N 1
ATOM 536 C CA . ALA A 1 70 ? 32.622 15.901 -22.337 1.00 66.19 70 ALA A CA 1
ATOM 537 C C . ALA A 1 70 ? 31.190 15.974 -22.889 1.00 66.19 70 ALA A C 1
ATOM 539 O O . ALA A 1 70 ? 30.245 15.638 -22.177 1.00 66.19 70 ALA A O 1
ATOM 540 N N . LEU A 1 71 ? 31.038 16.285 -24.180 1.00 64.88 71 LEU A N 1
ATOM 541 C CA . LEU A 1 71 ? 29.738 16.310 -24.850 1.00 64.88 71 LEU A CA 1
ATOM 542 C C . LEU A 1 71 ? 29.025 14.952 -24.783 1.00 64.88 71 LEU A C 1
ATOM 544 O O . LEU A 1 71 ? 27.845 14.901 -24.475 1.00 64.88 71 LEU A O 1
ATOM 548 N N . CYS A 1 72 ? 29.723 13.837 -24.993 1.00 59.88 72 CYS A N 1
ATOM 549 C CA . CYS A 1 72 ? 29.144 12.499 -24.899 1.00 59.88 72 CYS A CA 1
ATOM 550 C C . CYS A 1 72 ? 28.779 12.108 -23.473 1.00 59.88 72 CYS A C 1
ATOM 552 O O . CYS A 1 72 ? 27.786 11.414 -23.300 1.00 59.88 72 CYS A O 1
ATOM 554 N N . ARG A 1 73 ? 29.513 12.562 -22.450 1.00 62.56 73 ARG A N 1
ATOM 555 C CA . ARG A 1 73 ? 29.081 12.392 -21.055 1.00 62.56 73 ARG A CA 1
ATOM 556 C C . ARG A 1 73 ? 27.782 13.151 -20.794 1.00 62.56 73 ARG A C 1
ATOM 558 O O . ARG A 1 73 ? 26.876 12.575 -20.205 1.00 62.56 73 ARG A O 1
ATOM 565 N N . VAL A 1 74 ? 27.666 14.388 -21.284 1.00 73.00 74 VAL A N 1
ATOM 566 C CA . VAL A 1 74 ? 26.441 15.202 -21.172 1.00 73.00 74 VAL A CA 1
ATOM 567 C C . VAL A 1 74 ? 25.282 14.592 -21.967 1.00 73.00 74 VAL A C 1
ATOM 569 O O . VAL A 1 74 ? 24.170 14.494 -21.459 1.00 73.00 74 VAL A O 1
ATOM 572 N N . LEU A 1 75 ? 25.519 14.124 -23.193 1.00 71.38 75 LEU A N 1
ATOM 573 C CA . LEU A 1 75 ? 24.508 13.446 -24.007 1.00 71.38 75 LEU A CA 1
ATOM 574 C C . LEU A 1 75 ? 24.097 12.110 -23.381 1.00 71.38 75 LEU A C 1
ATOM 576 O O . LEU A 1 75 ? 22.912 11.806 -23.337 1.00 71.38 75 LEU A O 1
ATOM 580 N N . SER A 1 76 ? 25.046 11.338 -22.845 1.00 76.00 76 SER A N 1
ATOM 581 C CA . SER A 1 76 ? 24.775 10.076 -22.151 1.00 76.00 76 SER A CA 1
ATOM 582 C C . SER A 1 76 ? 23.987 10.299 -20.867 1.00 76.00 76 SER A C 1
ATOM 584 O O . SER A 1 76 ? 23.060 9.541 -20.601 1.00 76.00 76 SER A O 1
ATOM 586 N N . SER A 1 77 ? 24.321 11.316 -20.068 1.00 76.81 77 SER A N 1
ATOM 587 C CA . SER A 1 77 ? 23.565 11.637 -18.854 1.00 76.81 77 SER A CA 1
ATOM 588 C C . SER A 1 77 ? 22.170 12.160 -19.196 1.00 76.81 77 SER A C 1
ATOM 590 O O . SER A 1 77 ? 21.195 11.761 -18.564 1.00 76.81 77 SER A O 1
ATOM 592 N N . THR A 1 78 ? 22.048 12.971 -20.249 1.00 82.12 78 THR A N 1
ATOM 593 C CA . THR A 1 78 ? 20.760 13.457 -20.760 1.00 82.12 78 THR A CA 1
ATOM 594 C C . THR A 1 78 ? 19.898 12.307 -21.275 1.00 82.12 78 THR A C 1
ATOM 596 O O . THR A 1 78 ? 18.723 12.233 -20.924 1.00 82.12 78 THR A O 1
ATOM 599 N N . LEU A 1 79 ? 20.476 11.372 -22.034 1.00 85.31 79 LEU A N 1
ATOM 600 C CA . LEU A 1 79 ? 19.792 10.178 -22.529 1.00 85.31 79 LEU A CA 1
ATOM 601 C C . LEU A 1 79 ? 19.383 9.253 -21.381 1.00 85.31 79 LEU A C 1
ATOM 603 O O . LEU A 1 79 ? 18.252 8.785 -21.355 1.00 85.31 79 LEU A O 1
ATOM 607 N N . HIS A 1 80 ? 20.268 9.026 -20.409 1.00 84.06 80 HIS A N 1
ATOM 608 C CA . HIS A 1 80 ? 19.962 8.231 -19.223 1.00 84.06 80 HIS A CA 1
ATOM 609 C C . HIS A 1 80 ? 18.812 8.846 -18.417 1.00 84.06 80 HIS A C 1
ATOM 611 O O . HIS A 1 80 ? 17.891 8.141 -18.013 1.00 84.06 80 HIS A O 1
ATOM 617 N N . ARG A 1 81 ? 18.818 10.173 -18.235 1.00 84.62 81 ARG A N 1
ATOM 618 C CA . ARG A 1 81 ? 17.733 10.898 -17.566 1.00 84.62 81 ARG A CA 1
ATOM 619 C C . ARG A 1 81 ? 16.424 10.800 -18.347 1.00 84.62 81 ARG A C 1
ATOM 621 O O . ARG A 1 81 ? 15.392 10.527 -17.745 1.00 84.62 81 ARG A O 1
ATOM 628 N N . ALA A 1 82 ? 16.465 10.986 -19.667 1.00 90.75 82 ALA A N 1
ATOM 629 C CA . ALA A 1 82 ? 15.294 10.851 -20.530 1.00 90.75 82 ALA A CA 1
ATOM 630 C C . ALA A 1 82 ? 14.724 9.424 -20.494 1.00 90.75 82 ALA A C 1
ATOM 632 O O . ALA A 1 82 ? 13.513 9.251 -20.383 1.00 90.75 82 ALA A O 1
ATOM 633 N N . LEU A 1 83 ? 15.592 8.409 -20.509 1.00 91.12 83 LEU A N 1
ATOM 634 C CA . LEU A 1 83 ? 15.202 7.007 -20.412 1.00 91.12 83 LEU A CA 1
ATOM 635 C C . LEU A 1 83 ? 14.596 6.680 -19.044 1.00 91.12 83 LEU A C 1
ATOM 637 O O . LEU A 1 83 ? 13.530 6.080 -18.992 1.00 91.12 83 LEU A O 1
ATOM 641 N N . ASN A 1 84 ? 15.218 7.103 -17.941 1.00 91.88 84 ASN A N 1
ATOM 642 C CA . ASN A 1 84 ? 14.656 6.891 -16.604 1.00 91.88 84 ASN A CA 1
ATOM 643 C C . ASN A 1 84 ? 13.299 7.578 -16.447 1.00 91.88 84 ASN A C 1
ATOM 645 O O . ASN A 1 84 ? 12.381 6.985 -15.895 1.00 91.88 84 ASN A O 1
ATOM 649 N N . PHE A 1 85 ? 13.155 8.799 -16.964 1.00 94.12 85 PHE A N 1
ATOM 650 C CA . PHE A 1 85 ? 11.879 9.507 -16.963 1.00 94.12 85 PHE A CA 1
ATOM 651 C C . PHE A 1 85 ? 10.815 8.783 -17.795 1.00 94.12 85 PHE A C 1
ATOM 653 O O . PHE A 1 85 ? 9.659 8.706 -17.386 1.00 94.12 85 PHE A O 1
ATOM 660 N N . TYR A 1 86 ? 11.202 8.217 -18.941 1.00 95.31 86 TYR A N 1
ATOM 661 C CA . TYR A 1 86 ? 10.320 7.385 -19.752 1.00 95.31 86 TYR A CA 1
ATOM 662 C C . TYR A 1 86 ? 9.883 6.118 -19.000 1.00 95.31 86 TYR A C 1
ATOM 664 O O . TYR A 1 86 ? 8.687 5.867 -18.893 1.00 95.31 86 TYR A O 1
ATOM 672 N N . ILE A 1 87 ? 10.821 5.369 -18.408 1.00 94.81 87 ILE A N 1
ATOM 673 C CA . ILE A 1 87 ? 10.516 4.154 -17.631 1.00 94.81 87 ILE A CA 1
ATOM 674 C C . ILE A 1 87 ? 9.613 4.491 -16.440 1.00 94.81 87 ILE A C 1
ATOM 676 O O . ILE A 1 87 ? 8.635 3.794 -16.207 1.00 94.81 87 ILE A O 1
ATOM 680 N N . PHE A 1 88 ? 9.893 5.581 -15.726 1.00 96.69 88 PHE A N 1
ATOM 681 C CA . PHE A 1 88 ? 9.065 6.055 -14.619 1.00 96.69 88 PHE A CA 1
ATOM 682 C C . PHE A 1 88 ? 7.615 6.327 -15.047 1.00 96.69 88 PHE A C 1
ATOM 684 O O . PHE A 1 88 ? 6.679 5.879 -14.388 1.00 96.69 88 PHE A O 1
ATOM 691 N N . LYS A 1 89 ? 7.418 7.010 -16.183 1.00 97.00 89 LYS A N 1
ATOM 692 C CA . LYS A 1 89 ? 6.082 7.244 -16.750 1.00 97.00 89 LYS A CA 1
ATOM 693 C C . LYS A 1 89 ? 5.376 5.950 -17.145 1.00 97.00 89 LYS A C 1
ATOM 695 O O . LYS A 1 89 ? 4.181 5.819 -16.899 1.00 97.00 89 LYS A O 1
ATOM 700 N N . GLU A 1 90 ? 6.096 5.013 -17.755 1.00 97.62 90 GLU A N 1
ATOM 701 C CA . GLU A 1 90 ? 5.544 3.701 -18.106 1.00 97.62 90 GLU A CA 1
ATOM 702 C C . GLU A 1 90 ? 5.181 2.886 -16.855 1.00 97.62 90 GLU A C 1
ATOM 704 O O . GLU A 1 90 ? 4.165 2.199 -16.862 1.00 97.62 90 GLU A O 1
ATOM 709 N N . GLU A 1 91 ? 5.940 2.984 -15.760 1.00 97.12 91 GLU A N 1
ATOM 710 C CA . GLU A 1 91 ? 5.578 2.347 -14.485 1.00 97.12 91 GLU A CA 1
ATOM 711 C C . GLU A 1 91 ? 4.302 2.932 -13.891 1.00 97.12 91 GLU A C 1
ATOM 713 O O . GLU A 1 91 ? 3.395 2.172 -13.568 1.00 97.12 91 GLU A O 1
ATOM 718 N N . ILE A 1 92 ? 4.177 4.262 -13.828 1.00 98.25 92 ILE A N 1
ATOM 719 C CA . ILE A 1 92 ? 2.931 4.909 -13.388 1.00 98.25 92 ILE A CA 1
ATOM 720 C C . ILE A 1 92 ? 1.753 4.455 -14.256 1.00 98.25 92 ILE A C 1
ATOM 722 O O . ILE A 1 92 ? 0.688 4.124 -13.738 1.00 98.25 92 ILE A O 1
ATOM 726 N N . LYS A 1 93 ? 1.940 4.395 -15.579 1.00 98.12 93 LYS A N 1
ATOM 727 C CA . LYS A 1 93 ? 0.908 3.914 -16.502 1.00 98.12 93 LYS A CA 1
ATOM 728 C C . LYS A 1 93 ? 0.494 2.472 -16.187 1.00 98.12 93 LYS A C 1
ATOM 730 O O . LYS A 1 93 ? -0.699 2.190 -16.150 1.00 98.12 93 LYS A O 1
ATOM 735 N N . LYS A 1 94 ? 1.454 1.581 -15.923 1.00 98.06 94 LYS A N 1
ATOM 736 C CA . LYS A 1 94 ? 1.178 0.193 -15.519 1.00 98.06 94 LYS A CA 1
ATOM 737 C C . LYS A 1 94 ? 0.439 0.110 -14.186 1.00 98.06 94 LYS A C 1
ATOM 739 O O . LYS A 1 94 ? -0.411 -0.765 -14.053 1.00 98.06 94 LYS A O 1
ATOM 744 N N . CYS A 1 95 ? 0.714 1.005 -13.233 1.00 98.38 95 CYS A N 1
ATOM 745 C CA . CYS A 1 95 ? -0.059 1.081 -11.993 1.00 98.38 95 CYS A CA 1
ATOM 746 C C . CYS A 1 95 ? -1.539 1.359 -12.283 1.00 98.38 95 CYS A C 1
ATOM 748 O O . CYS A 1 95 ? -2.391 0.592 -11.843 1.00 98.38 95 CYS A O 1
ATOM 750 N N . TYR A 1 96 ? -1.840 2.381 -13.092 1.00 97.44 96 TYR A N 1
ATOM 751 C CA . TYR A 1 96 ? -3.219 2.691 -13.495 1.00 97.44 96 TYR A CA 1
ATOM 752 C C . TYR A 1 96 ? -3.884 1.537 -14.257 1.00 97.44 96 TYR A C 1
ATOM 754 O O . TYR A 1 96 ? -5.036 1.203 -13.999 1.00 97.44 96 TYR A O 1
ATOM 762 N N . GLU A 1 97 ? -3.175 0.907 -15.198 1.00 97.88 97 GLU A N 1
ATOM 763 C CA . GLU A 1 97 ? -3.695 -0.251 -15.942 1.00 97.88 97 GLU A CA 1
ATOM 764 C C . GLU A 1 97 ? -4.018 -1.429 -15.013 1.00 97.88 97 GLU A C 1
ATOM 766 O O . GLU A 1 97 ? -5.044 -2.087 -15.188 1.00 97.88 97 GLU A O 1
ATOM 771 N N . LEU A 1 98 ? -3.168 -1.675 -14.013 1.00 97.88 98 LEU A N 1
ATOM 772 C CA . LEU A 1 98 ? -3.378 -2.718 -13.016 1.00 97.88 98 LEU A CA 1
ATOM 773 C C . LEU A 1 98 ? -4.602 -2.414 -12.138 1.00 97.88 98 LEU A C 1
ATOM 775 O O . LEU A 1 98 ? -5.449 -3.285 -11.962 1.00 97.88 98 LEU A O 1
ATOM 779 N N . ILE A 1 99 ? -4.746 -1.182 -11.648 1.00 97.19 99 ILE A N 1
ATOM 780 C CA . ILE A 1 99 ? -5.881 -0.779 -10.798 1.00 97.19 99 ILE A CA 1
ATOM 781 C C . ILE A 1 99 ? -7.191 -0.801 -11.577 1.00 97.19 99 ILE A C 1
ATOM 783 O O . ILE A 1 99 ? -8.192 -1.294 -11.070 1.00 97.19 99 ILE A O 1
ATOM 787 N N . ASN A 1 100 ? -7.191 -0.350 -12.831 1.00 95.12 100 ASN A N 1
ATOM 788 C CA . ASN A 1 100 ? -8.375 -0.427 -13.688 1.00 95.12 100 ASN A CA 1
ATOM 789 C C . ASN A 1 100 ? -8.813 -1.874 -13.958 1.00 95.12 100 ASN A C 1
ATOM 791 O O . ASN A 1 100 ? -9.998 -2.116 -14.173 1.00 95.12 100 ASN A O 1
ATOM 795 N N . ARG A 1 101 ? -7.874 -2.829 -13.957 1.00 95.06 101 ARG A N 1
ATOM 796 C CA . ARG A 1 101 ? -8.166 -4.256 -14.143 1.00 95.06 101 ARG A CA 1
ATOM 797 C C . ARG A 1 101 ? -8.651 -4.931 -12.859 1.00 95.06 101 ARG A C 1
ATOM 799 O O . ARG A 1 101 ? -9.624 -5.671 -12.915 1.00 95.06 101 ARG A O 1
ATOM 806 N N . VAL A 1 102 ? -7.957 -4.725 -11.739 1.00 95.56 102 VAL A N 1
ATOM 807 C CA . VAL A 1 102 ? -8.226 -5.440 -10.473 1.00 95.56 102 VAL A CA 1
ATOM 808 C C . VAL A 1 102 ? -9.284 -4.721 -9.624 1.00 95.56 102 VAL A C 1
ATOM 810 O O . VAL A 1 102 ? -9.957 -5.348 -8.814 1.00 95.56 102 VAL A O 1
ATOM 813 N N . GLY A 1 103 ? -9.481 -3.421 -9.832 1.00 94.75 103 GLY A N 1
ATOM 814 C CA . GLY A 1 103 ? -10.427 -2.590 -9.091 1.00 94.75 103 GLY A CA 1
ATOM 815 C C . GLY A 1 103 ? -9.812 -1.931 -7.856 1.00 94.75 103 GLY A C 1
ATOM 816 O O . GLY A 1 103 ? -8.858 -2.428 -7.261 1.00 94.75 103 GLY A O 1
ATOM 817 N N . ARG A 1 104 ? -10.368 -0.784 -7.461 1.00 95.44 104 ARG A N 1
ATOM 818 C CA . ARG A 1 104 ? -9.984 -0.071 -6.233 1.00 95.44 104 ARG A CA 1
ATOM 819 C C . ARG A 1 104 ? -10.528 -0.779 -4.993 1.00 95.44 104 ARG A C 1
ATOM 821 O O . ARG A 1 104 ? -11.507 -1.518 -5.079 1.00 95.44 104 ARG A O 1
ATOM 828 N N . GLY A 1 105 ? -9.916 -0.535 -3.840 1.00 95.25 105 GLY A N 1
ATOM 829 C CA . GLY A 1 105 ? -10.384 -1.135 -2.595 1.00 95.25 105 GLY A CA 1
ATOM 830 C C . GLY A 1 105 ? -9.570 -0.728 -1.378 1.00 95.25 105 GLY A C 1
ATOM 831 O O . GLY A 1 105 ? -9.242 0.450 -1.219 1.00 95.25 105 GLY A O 1
ATOM 832 N N . VAL A 1 106 ? -9.284 -1.672 -0.486 1.00 96.56 106 VAL A N 1
ATOM 833 C CA . VAL A 1 106 ? -8.573 -1.383 0.762 1.00 96.56 106 VAL A CA 1
ATOM 834 C C . VAL A 1 106 ? -7.073 -1.503 0.560 1.00 96.56 106 VAL A C 1
ATOM 836 O O . VAL A 1 106 ? -6.566 -2.558 0.192 1.00 96.56 106 VAL A O 1
ATOM 839 N N . VAL A 1 107 ? -6.350 -0.422 0.836 1.00 98.06 107 VAL A N 1
ATOM 840 C CA . VAL A 1 107 ? -4.887 -0.391 0.783 1.00 98.06 107 VAL A CA 1
ATOM 841 C C . VAL A 1 107 ? -4.319 -0.646 2.171 1.00 98.06 107 VAL A C 1
ATOM 843 O O . VAL A 1 107 ? -4.571 0.114 3.108 1.00 98.06 107 VAL A O 1
ATOM 846 N N . TYR A 1 108 ? -3.509 -1.693 2.286 1.00 97.62 108 TYR A N 1
ATOM 847 C CA . TYR A 1 108 ? -2.817 -2.069 3.510 1.00 97.62 108 TYR A CA 1
ATOM 848 C C . TYR A 1 108 ? -1.334 -1.722 3.419 1.00 97.62 108 TYR A C 1
ATOM 850 O O . TYR A 1 108 ? -0.618 -2.195 2.532 1.00 97.62 108 TYR A O 1
ATOM 858 N N . LEU A 1 109 ? -0.863 -0.938 4.386 1.00 96.25 109 LEU A N 1
ATOM 859 C CA . LEU A 1 109 ? 0.524 -0.496 4.498 1.00 96.25 109 LEU A CA 1
ATOM 860 C C . LEU A 1 109 ? 1.126 -1.094 5.766 1.00 96.25 109 LEU A C 1
ATOM 862 O O . LEU A 1 109 ? 0.649 -0.816 6.862 1.00 96.25 109 LEU A O 1
ATOM 866 N N . GLY A 1 110 ? 2.157 -1.928 5.638 1.00 94.25 110 GLY A N 1
ATOM 867 C CA . GLY A 1 110 ? 2.727 -2.644 6.778 1.00 94.25 110 GLY A CA 1
ATOM 868 C C . GLY A 1 110 ? 4.201 -2.990 6.617 1.00 94.25 110 GLY A C 1
ATOM 869 O O . GLY A 1 110 ? 4.769 -2.909 5.530 1.00 94.25 110 GLY A O 1
ATOM 870 N N . SER A 1 111 ? 4.831 -3.373 7.729 1.00 92.56 111 SER A N 1
ATOM 871 C CA . SER A 1 111 ? 6.241 -3.762 7.764 1.00 92.56 111 SER A CA 1
ATOM 872 C C . SER A 1 111 ? 6.546 -4.964 6.870 1.00 92.56 111 SER A C 1
ATOM 874 O O . SER A 1 111 ? 5.919 -6.014 7.006 1.00 92.56 111 SER A O 1
ATOM 876 N N . SER A 1 112 ? 7.610 -4.859 6.070 1.00 89.88 112 SER A N 1
ATOM 877 C CA . SER A 1 112 ? 8.185 -5.984 5.321 1.00 89.88 112 SER A CA 1
ATOM 878 C C . SER A 1 112 ? 8.996 -6.962 6.182 1.00 89.88 112 SER A C 1
ATOM 880 O O . SER A 1 112 ? 9.413 -8.016 5.711 1.00 89.88 112 SER A O 1
ATOM 882 N N . ARG A 1 113 ? 9.251 -6.620 7.452 1.00 89.12 113 ARG A N 1
ATOM 883 C CA . ARG A 1 113 ? 10.198 -7.338 8.326 1.00 89.12 113 ARG A CA 1
ATOM 884 C C . ARG A 1 113 ? 9.530 -8.161 9.426 1.00 89.12 113 ARG A C 1
ATOM 886 O O . ARG A 1 113 ? 10.208 -8.918 10.112 1.00 89.12 113 ARG A O 1
ATOM 893 N N . MET A 1 114 ? 8.225 -7.997 9.630 1.00 91.31 114 MET A N 1
ATOM 894 C CA . MET A 1 114 ? 7.478 -8.700 10.677 1.00 91.31 114 MET A CA 1
ATOM 895 C C . MET A 1 114 ? 6.783 -9.909 10.060 1.00 91.31 114 MET A C 1
ATOM 897 O O . MET A 1 114 ? 5.722 -9.777 9.458 1.00 91.31 114 MET A O 1
ATOM 901 N N . GLY A 1 115 ? 7.433 -11.067 10.156 1.00 91.62 115 GLY A N 1
ATOM 902 C CA . GLY A 1 115 ? 6.947 -12.321 9.579 1.00 91.62 115 GLY A CA 1
ATOM 903 C C . GLY A 1 115 ? 5.933 -13.073 10.456 1.00 91.62 115 GLY A C 1
ATOM 904 O O . GLY A 1 115 ? 5.537 -12.569 11.511 1.00 91.62 115 GLY A O 1
ATOM 905 N N . PRO A 1 116 ? 5.567 -14.308 10.061 1.00 94.12 116 PRO A N 1
ATOM 906 C CA . PRO A 1 116 ? 4.505 -15.108 10.689 1.00 94.12 116 PRO A CA 1
ATOM 907 C C . PRO A 1 116 ? 4.661 -15.389 12.188 1.00 94.12 116 PRO A C 1
ATOM 909 O O . PRO A 1 116 ? 3.676 -15.645 12.873 1.00 94.12 116 PRO A O 1
ATOM 912 N N . SER A 1 117 ? 5.885 -15.339 12.721 1.00 92.62 117 SER A N 1
ATOM 913 C CA . SER A 1 117 ? 6.147 -15.531 14.154 1.00 92.62 117 SER A CA 1
ATOM 914 C C . SER A 1 117 ? 5.756 -14.327 15.018 1.00 92.62 117 SER A C 1
ATOM 916 O O . SER A 1 117 ? 5.706 -14.444 16.242 1.00 92.62 117 SER A O 1
ATOM 918 N N . HIS A 1 118 ? 5.497 -13.165 14.413 1.00 90.50 118 HIS A N 1
ATOM 919 C CA . HIS A 1 118 ? 5.131 -11.954 15.134 1.00 90.50 118 HIS A CA 1
ATOM 920 C C . HIS A 1 118 ? 3.616 -11.897 15.387 1.00 90.50 118 HIS A C 1
ATOM 922 O O . HIS A 1 118 ? 2.820 -12.134 14.484 1.00 90.50 118 HIS A O 1
ATOM 928 N N . SER A 1 119 ? 3.191 -11.479 16.584 1.00 89.69 119 SER A N 1
ATOM 929 C CA . SER A 1 119 ? 1.766 -11.385 16.965 1.00 89.69 119 SER A CA 1
ATOM 930 C C . SER A 1 119 ? 0.921 -10.533 16.003 1.00 89.69 119 SER A C 1
ATOM 932 O O . SER A 1 119 ? -0.181 -10.921 15.623 1.00 89.69 119 SER A O 1
ATOM 934 N N . HIS A 1 120 ? 1.454 -9.390 15.562 1.00 89.81 120 HIS A N 1
ATOM 935 C CA . HIS A 1 120 ? 0.814 -8.541 14.549 1.00 89.81 120 HIS A CA 1
ATOM 936 C C . HIS A 1 120 ? 0.575 -9.204 13.193 1.00 89.81 120 HIS A C 1
ATOM 938 O O . HIS A 1 120 ? -0.304 -8.736 12.478 1.00 89.81 120 HIS A O 1
ATOM 944 N N . TYR A 1 121 ? 1.302 -10.266 12.837 1.00 93.25 121 TYR A N 1
ATOM 945 C CA . TYR A 1 121 ? 1.061 -10.973 11.581 1.00 93.25 121 TYR A CA 1
ATOM 946 C C . TYR A 1 121 ? -0.334 -11.597 11.580 1.00 93.25 121 TYR A C 1
ATOM 948 O O . TYR A 1 121 ? -1.153 -11.280 10.725 1.00 93.25 121 TYR A O 1
ATOM 956 N N . VAL A 1 122 ? -0.646 -12.400 12.601 1.00 92.62 122 VAL A N 1
ATOM 957 C CA . VAL A 1 122 ? -1.963 -13.045 12.742 1.00 92.62 122 VAL A CA 1
ATOM 958 C C . VAL A 1 122 ? -3.073 -11.997 12.847 1.00 92.62 122 VAL A C 1
ATOM 960 O O . VAL A 1 122 ? -4.087 -12.092 12.165 1.00 92.62 122 VAL A O 1
ATOM 963 N N . GLN A 1 123 ? -2.848 -10.930 13.622 1.00 90.94 123 GLN A N 1
ATOM 964 C CA . GLN A 1 123 ? -3.821 -9.838 13.742 1.00 90.94 123 GLN A CA 1
ATOM 965 C C . GLN A 1 123 ? -4.100 -9.149 12.400 1.00 90.94 123 GLN A C 1
ATOM 967 O O . GLN A 1 123 ? -5.256 -8.860 12.101 1.00 90.94 123 GLN A O 1
ATOM 972 N N . ALA A 1 124 ? -3.064 -8.890 11.597 1.00 93.12 124 ALA A N 1
ATOM 973 C CA . ALA A 1 124 ? -3.201 -8.276 10.281 1.00 93.12 124 ALA A CA 1
ATOM 974 C C . ALA A 1 124 ? -3.917 -9.207 9.290 1.00 93.12 124 ALA A C 1
ATOM 976 O O . ALA A 1 124 ? -4.800 -8.751 8.565 1.00 93.12 124 ALA A O 1
ATOM 977 N N . GLN A 1 125 ? -3.588 -10.503 9.302 1.00 95.38 125 GLN A N 1
ATOM 978 C CA . GLN A 1 125 ? -4.252 -11.519 8.483 1.00 95.38 125 GLN A CA 1
ATOM 979 C C . GLN A 1 125 ? -5.745 -11.595 8.804 1.00 95.38 125 GLN A C 1
ATOM 981 O O . GLN A 1 125 ? -6.585 -11.477 7.908 1.00 95.38 125 GLN A O 1
ATOM 986 N N . ASP A 1 126 ? -6.094 -11.720 10.085 1.00 94.12 126 ASP A N 1
ATOM 987 C CA . ASP A 1 126 ? -7.494 -11.807 10.478 1.00 94.12 126 ASP A CA 1
ATOM 988 C C . ASP A 1 126 ? -8.239 -10.488 10.226 1.00 94.12 126 ASP A C 1
ATOM 990 O O . ASP A 1 126 ? -9.433 -10.507 9.926 1.00 94.12 126 ASP A O 1
ATOM 994 N N . LEU A 1 127 ? -7.565 -9.337 10.365 1.00 92.00 127 LEU A N 1
ATOM 995 C CA . LEU A 1 127 ? -8.158 -8.024 10.098 1.00 92.00 127 LEU A CA 1
ATOM 996 C C . LEU A 1 127 ? -8.515 -7.892 8.620 1.00 92.00 127 LEU A C 1
ATOM 998 O O . LEU A 1 127 ? -9.626 -7.478 8.301 1.00 92.00 127 LEU A O 1
ATOM 1002 N N . ALA A 1 128 ? -7.589 -8.256 7.731 1.00 94.75 128 ALA A N 1
ATOM 1003 C CA . ALA A 1 128 ? -7.836 -8.247 6.297 1.00 94.75 128 ALA A CA 1
ATOM 1004 C C . ALA A 1 128 ? -8.995 -9.178 5.942 1.00 94.75 128 ALA A C 1
ATOM 1006 O O . ALA A 1 128 ? -9.961 -8.745 5.324 1.00 94.75 128 ALA A O 1
ATOM 1007 N N . LYS A 1 129 ? -8.979 -10.420 6.435 1.00 95.00 129 LYS A N 1
ATOM 1008 C CA . LYS A 1 129 ? -10.068 -11.373 6.197 1.00 95.00 129 LYS A CA 1
ATOM 1009 C C . LYS A 1 129 ? -11.439 -10.813 6.589 1.00 95.00 129 LYS A C 1
ATOM 1011 O O . LYS A 1 129 ? -12.413 -10.999 5.864 1.00 95.00 129 LYS A O 1
ATOM 1016 N N . GLU A 1 130 ? -11.546 -10.150 7.736 1.00 92.44 130 GLU A N 1
ATOM 1017 C CA . GLU A 1 130 ? -12.815 -9.578 8.198 1.00 92.44 130 GLU A CA 1
ATOM 1018 C C . GLU A 1 130 ? -13.240 -8.353 7.388 1.00 92.44 130 GLU A C 1
ATOM 1020 O O . GLU A 1 130 ? -14.375 -8.318 6.914 1.00 92.44 130 GLU A O 1
ATOM 1025 N N . ILE A 1 131 ? -12.341 -7.386 7.172 1.00 90.88 131 ILE A N 1
ATOM 1026 C CA . ILE A 1 131 ? -12.635 -6.196 6.357 1.00 90.88 131 ILE A CA 1
ATOM 1027 C C . ILE A 1 131 ? -13.104 -6.606 4.961 1.00 90.88 131 ILE A C 1
ATOM 1029 O O . ILE A 1 131 ? -14.078 -6.051 4.459 1.00 90.88 131 ILE A O 1
ATOM 1033 N N . GLU A 1 132 ? -12.468 -7.603 4.357 1.00 90.44 132 GLU A N 1
ATOM 1034 C CA . GLU A 1 132 ? -12.786 -8.024 2.997 1.00 90.44 132 GLU A CA 1
ATOM 1035 C C . GLU A 1 132 ? -14.099 -8.804 2.896 1.00 90.44 132 GLU A C 1
ATOM 1037 O O . GLU A 1 132 ? -14.827 -8.672 1.912 1.00 90.44 132 GLU A O 1
ATOM 1042 N N . ASN A 1 133 ? -14.485 -9.541 3.940 1.00 91.12 133 ASN A N 1
ATOM 1043 C CA . ASN A 1 133 ? -15.836 -10.102 4.032 1.00 91.12 133 ASN A CA 1
ATOM 1044 C C . ASN A 1 133 ? -16.915 -9.017 4.181 1.00 91.12 133 ASN A C 1
ATOM 1046 O O . ASN A 1 133 ? -18.044 -9.214 3.736 1.00 91.12 133 ASN A O 1
ATOM 1050 N N . LEU A 1 134 ? -16.578 -7.882 4.793 1.00 89.06 134 LEU A N 1
ATOM 1051 C CA . LEU A 1 134 ? -17.493 -6.762 5.014 1.00 89.06 134 LEU A CA 1
ATOM 1052 C C . LEU A 1 134 ? -17.639 -5.837 3.808 1.00 89.06 134 LEU A C 1
ATOM 1054 O O . LEU A 1 134 ? -18.745 -5.400 3.479 1.00 89.06 134 LEU A O 1
ATOM 1058 N N . LEU A 1 135 ? -16.519 -5.471 3.192 1.00 88.12 135 LEU A N 1
ATOM 1059 C CA . LEU A 1 135 ? -16.508 -4.539 2.077 1.00 88.12 135 LEU A CA 1
ATOM 1060 C C . LEU A 1 135 ? -16.729 -5.249 0.749 1.00 88.12 135 LEU A C 1
ATOM 1062 O O . LEU A 1 135 ? -17.369 -4.658 -0.112 1.00 88.12 135 LEU A O 1
ATOM 1066 N N . ASP A 1 136 ? -16.314 -6.504 0.589 1.00 90.31 136 ASP A N 1
ATOM 1067 C CA . ASP A 1 136 ? -16.409 -7.201 -0.697 1.00 90.31 136 ASP A CA 1
ATOM 1068 C C . ASP A 1 136 ? -15.739 -6.383 -1.817 1.00 90.31 136 ASP A C 1
ATOM 1070 O O . ASP A 1 136 ? -16.367 -5.994 -2.803 1.00 90.31 136 ASP A O 1
ATOM 1074 N N . CYS A 1 137 ? -14.472 -6.024 -1.602 1.00 91.94 137 CYS A N 1
ATOM 1075 C CA . CYS A 1 137 ? -13.680 -5.215 -2.523 1.00 91.94 137 CYS A CA 1
ATOM 1076 C C . CYS A 1 137 ? -12.285 -5.815 -2.730 1.00 91.94 137 CYS A C 1
ATOM 1078 O O . CYS A 1 137 ? -12.003 -6.933 -2.306 1.00 91.94 137 CYS A O 1
ATOM 1080 N N . THR A 1 138 ? -11.433 -5.092 -3.452 1.00 96.12 138 THR A N 1
ATOM 1081 C CA . THR A 1 138 ? -10.061 -5.522 -3.714 1.00 96.12 138 THR A CA 1
ATOM 1082 C C . THR A 1 138 ? -9.147 -5.162 -2.550 1.00 96.12 138 THR A C 1
ATOM 1084 O O . THR A 1 138 ? -9.074 -4.002 -2.147 1.00 96.12 138 THR A O 1
ATOM 1087 N N . THR A 1 139 ? -8.353 -6.119 -2.089 1.00 97.75 139 THR A N 1
ATOM 1088 C CA . THR A 1 139 ? -7.227 -5.846 -1.192 1.00 97.75 139 THR A CA 1
ATOM 1089 C C . THR A 1 139 ? -6.011 -5.415 -1.986 1.00 97.75 139 THR A C 1
ATOM 1091 O O . THR A 1 139 ? -5.616 -6.078 -2.943 1.00 97.75 139 THR A O 1
ATOM 1094 N N . TRP A 1 140 ? -5.358 -4.351 -1.544 1.00 98.38 140 TRP A N 1
ATOM 1095 C CA . TRP A 1 140 ? -4.099 -3.878 -2.096 1.00 98.38 140 TRP A CA 1
ATOM 1096 C C . TRP A 1 140 ? -2.986 -3.983 -1.061 1.00 98.38 140 TRP A C 1
ATOM 1098 O O . TRP A 1 140 ? -3.007 -3.306 -0.032 1.00 98.38 140 TRP A O 1
ATOM 1108 N N . SER A 1 141 ? -1.985 -4.813 -1.349 1.00 96.62 141 SER A N 1
ATOM 1109 C CA . SER A 1 141 ? -0.753 -4.913 -0.563 1.00 96.62 141 SER A CA 1
ATOM 1110 C C . SER A 1 141 ? 0.396 -5.463 -1.404 1.00 96.62 141 SER A C 1
ATOM 1112 O O . SER A 1 141 ? 0.167 -6.069 -2.444 1.00 96.62 141 SER A O 1
ATOM 1114 N N . GLY A 1 142 ? 1.654 -5.258 -1.013 1.00 91.62 142 GLY A N 1
ATOM 1115 C CA . GLY A 1 142 ? 2.756 -5.781 -1.818 1.00 91.62 142 GLY A CA 1
ATOM 1116 C C . GLY A 1 142 ? 4.123 -5.725 -1.162 1.00 91.62 142 GLY A C 1
ATOM 1117 O O . GLY A 1 142 ? 4.704 -4.653 -0.992 1.00 91.62 142 GLY A O 1
ATOM 1118 N N . GLY A 1 143 ? 4.656 -6.914 -0.893 1.00 91.31 143 GLY A N 1
ATOM 1119 C CA . GLY A 1 143 ? 5.939 -7.143 -0.238 1.00 91.31 143 GLY A CA 1
ATOM 1120 C C . GLY A 1 143 ? 5.775 -8.178 0.878 1.00 91.31 143 GLY A C 1
ATOM 1121 O O . GLY A 1 143 ? 4.654 -8.613 1.126 1.00 91.31 143 GLY A O 1
ATOM 1122 N N . PRO A 1 144 ? 6.869 -8.570 1.547 1.00 92.00 144 PRO A N 1
ATOM 1123 C CA . PRO A 1 144 ? 6.802 -9.610 2.561 1.00 92.00 144 PRO A CA 1
ATOM 1124 C C . PRO A 1 144 ? 6.203 -9.113 3.889 1.00 92.00 144 PRO A C 1
ATOM 1126 O O . PRO A 1 144 ? 5.824 -7.949 4.034 1.00 92.00 144 PRO A O 1
ATOM 1129 N N . GLY A 1 145 ? 6.159 -9.977 4.901 1.00 93.69 145 GLY A N 1
ATOM 1130 C CA . GLY A 1 145 ? 5.872 -9.581 6.285 1.00 93.69 145 GLY A CA 1
ATOM 1131 C C . GLY A 1 145 ? 4.390 -9.297 6.524 1.00 93.69 145 GLY A C 1
ATOM 1132 O O . GLY A 1 145 ? 3.542 -10.089 6.132 1.00 93.69 145 GLY A O 1
ATOM 1133 N N . LEU A 1 146 ? 4.034 -8.168 7.144 1.00 95.25 146 LEU A N 1
ATOM 1134 C CA . LEU A 1 146 ? 2.616 -7.854 7.383 1.00 95.25 146 LEU A CA 1
ATOM 1135 C C . LEU A 1 146 ? 1.829 -7.651 6.081 1.00 95.25 146 LEU A C 1
ATOM 1137 O O . LEU A 1 146 ? 0.610 -7.788 6.083 1.00 95.25 146 LEU A O 1
ATOM 1141 N N . MET A 1 147 ? 2.515 -7.343 4.977 1.00 95.81 147 MET A N 1
ATOM 1142 C CA . MET A 1 147 ? 1.909 -7.267 3.646 1.00 95.81 147 MET A CA 1
ATOM 1143 C C . MET A 1 147 ? 1.551 -8.662 3.090 1.00 95.81 147 MET A C 1
ATOM 1145 O O . MET A 1 147 ? 0.518 -8.809 2.431 1.00 95.81 147 MET A O 1
ATOM 1149 N N . ASP A 1 148 ? 2.325 -9.702 3.428 1.00 95.62 148 ASP A N 1
ATOM 1150 C CA . ASP A 1 148 ? 1.938 -11.098 3.165 1.00 95.62 148 ASP A CA 1
ATOM 1151 C C . ASP A 1 148 ? 0.729 -11.482 4.018 1.00 95.62 148 ASP A C 1
ATOM 1153 O O . ASP A 1 148 ? -0.233 -12.043 3.501 1.00 95.62 148 ASP A O 1
ATOM 1157 N N . ALA A 1 149 ? 0.733 -11.111 5.304 1.00 96.88 149 ALA A N 1
ATOM 1158 C CA . ALA A 1 149 ? -0.351 -11.439 6.226 1.00 96.88 149 ALA A CA 1
ATOM 1159 C C . ALA A 1 149 ? -1.716 -10.968 5.708 1.00 96.88 149 ALA A C 1
ATOM 1161 O O . ALA A 1 149 ? -2.672 -11.742 5.664 1.00 96.88 149 ALA A O 1
ATOM 1162 N N . VAL A 1 150 ? -1.811 -9.707 5.275 1.00 97.38 150 VAL A N 1
ATOM 1163 C CA . VAL A 1 150 ? -3.062 -9.153 4.732 1.00 97.38 150 VAL A CA 1
ATOM 1164 C C . VAL A 1 150 ? -3.438 -9.778 3.392 1.00 97.38 150 VAL A C 1
ATOM 1166 O O . VAL A 1 150 ? -4.616 -10.031 3.154 1.00 97.38 150 VAL A O 1
ATOM 1169 N N . THR A 1 151 ? -2.448 -10.082 2.546 1.00 97.25 151 THR A N 1
ATOM 1170 C CA . THR A 1 151 ? -2.659 -10.775 1.270 1.00 97.25 151 THR A CA 1
ATOM 1171 C C . THR A 1 151 ? -3.269 -12.154 1.511 1.00 97.25 151 THR A C 1
ATOM 1173 O O . THR A 1 151 ? -4.292 -12.491 0.921 1.00 97.25 151 THR A O 1
ATOM 1176 N N . GLU A 1 152 ? -2.701 -12.930 2.433 1.00 96.75 152 GLU A N 1
ATOM 1177 C CA . GLU A 1 152 ? -3.227 -14.234 2.837 1.00 96.75 152 GLU A CA 1
ATOM 1178 C C . GLU A 1 152 ? -4.633 -14.111 3.434 1.00 96.75 152 GLU A C 1
ATOM 1180 O O . GLU A 1 152 ? -5.525 -14.869 3.061 1.00 96.75 152 GLU A O 1
ATOM 1185 N N . GLY A 1 153 ? -4.864 -13.132 4.312 1.00 96.38 153 GLY A N 1
ATOM 1186 C CA . GLY A 1 153 ? -6.169 -12.890 4.930 1.00 96.38 153 GLY A CA 1
ATOM 1187 C C . GLY A 1 153 ? -7.271 -12.619 3.904 1.00 96.38 153 GLY A C 1
ATOM 1188 O O . GLY A 1 153 ? -8.350 -13.210 3.969 1.00 96.38 153 GLY A O 1
ATOM 1189 N N . ALA A 1 154 ? -6.975 -11.782 2.913 1.00 96.44 154 ALA A N 1
ATOM 1190 C CA . ALA A 1 154 ? -7.878 -11.475 1.811 1.00 96.44 154 ALA A CA 1
ATOM 1191 C C . ALA A 1 154 ? -8.128 -12.677 0.888 1.00 96.44 154 ALA A C 1
ATOM 1193 O O . ALA A 1 154 ? -9.272 -12.956 0.516 1.00 96.44 154 ALA A O 1
ATOM 1194 N N . MET A 1 155 ? -7.081 -13.445 0.573 1.00 95.69 155 MET A N 1
ATOM 1195 C CA . MET A 1 155 ? -7.209 -14.680 -0.205 1.00 95.69 155 MET A CA 1
ATOM 1196 C C . MET A 1 155 ? -8.057 -15.727 0.527 1.00 95.69 155 MET A C 1
ATOM 1198 O O . MET A 1 155 ? -8.880 -16.392 -0.099 1.00 95.69 155 MET A O 1
ATOM 1202 N N . LEU A 1 156 ? -7.929 -15.835 1.854 1.00 96.25 156 LEU A N 1
ATOM 1203 C CA . LEU A 1 156 ? -8.776 -16.695 2.687 1.00 96.25 156 LEU A CA 1
ATOM 1204 C C . LEU A 1 156 ? -10.247 -16.249 2.701 1.00 96.25 156 LEU A C 1
ATOM 1206 O O . LEU A 1 156 ? -11.125 -17.081 2.925 1.00 96.25 156 LEU A O 1
ATOM 1210 N N . ALA A 1 157 ? -10.530 -14.965 2.468 1.00 94.56 157 ALA A N 1
ATOM 1211 C CA . ALA A 1 157 ? -11.884 -14.448 2.255 1.00 94.56 157 ALA A CA 1
ATOM 1212 C C . ALA A 1 157 ? -12.384 -14.639 0.805 1.00 94.56 157 ALA A C 1
ATOM 1214 O O . ALA A 1 157 ? -13.523 -14.288 0.494 1.00 94.56 157 ALA A O 1
ATOM 1215 N N . GLY A 1 158 ? -11.552 -15.190 -0.087 1.00 93.25 158 GLY A N 1
ATOM 1216 C CA . GLY A 1 158 ? -11.876 -15.399 -1.497 1.00 93.25 158 GLY A CA 1
ATOM 1217 C C . GLY A 1 158 ? -12.044 -14.098 -2.283 1.00 93.25 158 GLY A C 1
ATOM 1218 O O . GLY A 1 158 ? -12.785 -14.083 -3.267 1.00 93.25 158 GLY A O 1
ATOM 1219 N N . LYS A 1 159 ? -11.420 -12.999 -1.836 1.00 91.31 159 LYS A N 1
ATOM 1220 C CA . LYS A 1 159 ? -11.543 -11.682 -2.474 1.00 91.31 159 LYS A CA 1
ATOM 1221 C C . LYS A 1 159 ? -10.385 -11.390 -3.432 1.00 91.31 159 LYS A C 1
ATOM 1223 O O . LYS A 1 159 ? -9.313 -11.986 -3.296 1.00 91.31 159 LYS A O 1
ATOM 1228 N N . PRO A 1 160 ? -10.582 -10.500 -4.425 1.00 94.38 160 PRO A N 1
ATOM 1229 C CA . PRO A 1 160 ? -9.507 -10.078 -5.310 1.00 94.38 160 PRO A CA 1
ATOM 1230 C C . PRO A 1 160 ? -8.372 -9.427 -4.523 1.00 94.38 160 PRO A C 1
ATOM 1232 O O . PRO A 1 160 ? -8.607 -8.593 -3.651 1.00 94.38 160 PRO A O 1
ATOM 1235 N N . VAL A 1 161 ? -7.136 -9.770 -4.877 1.00 97.75 161 VAL A N 1
ATOM 1236 C CA . VAL A 1 161 ? -5.946 -9.144 -4.297 1.00 97.75 161 VAL A CA 1
ATOM 1237 C C . VAL A 1 161 ? -5.065 -8.610 -5.414 1.00 97.75 161 VAL A C 1
ATOM 1239 O O . VAL A 1 161 ? -4.715 -9.342 -6.345 1.00 97.75 161 VAL A O 1
ATOM 1242 N N . GLY A 1 162 ? -4.728 -7.329 -5.318 1.00 97.56 162 GLY A N 1
ATOM 1243 C CA . GLY A 1 162 ? -3.748 -6.643 -6.145 1.00 97.56 162 GLY A CA 1
ATOM 1244 C C . GLY A 1 162 ? -2.528 -6.238 -5.323 1.00 97.56 162 GLY A C 1
ATOM 1245 O O . GLY A 1 162 ? -2.605 -6.105 -4.100 1.00 97.56 162 GLY A O 1
ATOM 1246 N N . GLY A 1 163 ? -1.389 -6.013 -5.978 1.00 97.62 163 GLY A N 1
ATOM 1247 C CA . GLY A 1 163 ? -0.198 -5.620 -5.238 1.00 97.62 163 GLY A CA 1
ATOM 1248 C C . GLY A 1 163 ? 0.839 -4.782 -5.953 1.00 97.62 163 GLY A C 1
ATOM 1249 O O . GLY A 1 163 ? 1.115 -4.957 -7.139 1.00 97.62 163 GLY A O 1
ATOM 1250 N N . PHE A 1 164 ? 1.449 -3.892 -5.167 1.00 97.19 164 PHE A N 1
ATOM 1251 C CA . PHE A 1 164 ? 2.564 -3.043 -5.566 1.00 97.19 164 PHE A CA 1
ATOM 1252 C C . PHE A 1 164 ? 3.763 -3.270 -4.655 1.00 97.19 164 PHE A C 1
ATOM 1254 O O . PHE A 1 164 ? 3.741 -2.912 -3.475 1.00 97.19 164 PHE A O 1
ATOM 1261 N N . LYS A 1 165 ? 4.848 -3.795 -5.215 1.00 95.38 165 LYS A N 1
ATOM 1262 C CA . LYS A 1 165 ? 6.125 -3.957 -4.513 1.00 95.38 165 LYS A CA 1
ATOM 1263 C C . LYS A 1 165 ? 7.162 -2.981 -5.022 1.00 95.38 165 LYS A C 1
ATOM 1265 O O . LYS A 1 165 ? 7.162 -2.615 -6.193 1.00 95.38 165 LYS A O 1
ATOM 1270 N N . ILE A 1 166 ? 8.063 -2.566 -4.142 1.00 94.75 166 ILE A N 1
ATOM 1271 C CA . ILE A 1 166 ? 9.258 -1.826 -4.534 1.00 94.75 166 ILE A CA 1
ATOM 1272 C C . ILE A 1 166 ? 10.377 -2.821 -4.858 1.00 94.75 166 ILE A C 1
ATOM 1274 O O . ILE A 1 166 ? 10.684 -3.713 -4.078 1.00 94.75 166 ILE A O 1
ATOM 1278 N N . GLY A 1 167 ? 10.996 -2.689 -6.029 1.00 92.12 167 GLY A N 1
ATOM 1279 C CA . GLY A 1 167 ? 12.052 -3.602 -6.475 1.00 92.12 167 GLY A CA 1
ATOM 1280 C C . GLY A 1 167 ? 13.368 -3.446 -5.711 1.00 92.12 167 GLY A C 1
ATOM 1281 O O . GLY A 1 167 ? 14.245 -4.297 -5.850 1.00 92.12 167 GLY A O 1
ATOM 1282 N N . ARG A 1 168 ? 13.515 -2.376 -4.919 1.00 90.25 168 ARG A N 1
ATOM 1283 C CA . ARG A 1 168 ? 14.686 -2.097 -4.088 1.00 90.25 168 ARG A CA 1
ATOM 1284 C C . ARG A 1 168 ? 14.273 -1.960 -2.625 1.00 90.25 168 ARG A C 1
ATOM 1286 O O . ARG A 1 168 ? 13.578 -1.012 -2.275 1.00 90.25 168 ARG A O 1
ATOM 1293 N N . GLU A 1 169 ? 14.744 -2.866 -1.782 1.00 83.75 169 GLU A N 1
ATOM 1294 C CA . GLU A 1 169 ? 14.419 -2.944 -0.357 1.00 83.75 169 GLU A CA 1
ATOM 1295 C C . GLU A 1 169 ? 15.719 -2.899 0.453 1.00 83.75 169 GLU A C 1
ATOM 1297 O O . GLU A 1 169 ? 16.707 -3.529 0.085 1.00 83.75 169 GLU A O 1
ATOM 1302 N N . ALA A 1 170 ? 15.758 -2.118 1.539 1.00 81.88 170 ALA A N 1
ATOM 1303 C CA . ALA A 1 170 ? 16.941 -1.993 2.407 1.00 81.88 170 ALA A CA 1
ATOM 1304 C C . ALA A 1 170 ? 18.261 -1.644 1.673 1.00 81.88 170 ALA A C 1
ATOM 1306 O O . ALA A 1 170 ? 19.347 -1.977 2.136 1.00 81.88 170 ALA A O 1
ATOM 1307 N N . GLY A 1 171 ? 18.173 -0.954 0.530 1.00 81.56 171 GLY A N 1
ATOM 1308 C CA . GLY A 1 171 ? 19.325 -0.566 -0.288 1.00 81.56 171 GLY A CA 1
ATOM 1309 C C . GLY A 1 171 ? 19.710 -1.567 -1.382 1.00 81.56 171 GLY A C 1
ATOM 1310 O O . GLY A 1 171 ? 20.458 -1.181 -2.288 1.00 81.56 171 GLY A O 1
ATOM 1311 N N . GLU A 1 172 ? 19.131 -2.767 -1.386 1.00 87.38 172 GLU A N 1
ATOM 1312 C CA . GLU A 1 172 ? 19.438 -3.860 -2.312 1.00 87.38 172 GLU A CA 1
ATOM 1313 C C . GLU A 1 172 ? 18.288 -4.137 -3.281 1.00 87.38 172 GLU A C 1
ATOM 1315 O O . GLU A 1 172 ? 17.123 -3.872 -2.990 1.00 87.38 172 GLU A O 1
ATOM 1320 N N . TRP A 1 173 ? 18.611 -4.653 -4.467 1.00 88.06 173 TRP A N 1
ATOM 1321 C CA . TRP A 1 173 ? 17.591 -5.092 -5.416 1.00 88.06 173 TRP A CA 1
ATOM 1322 C C . TRP A 1 173 ? 17.034 -6.442 -4.989 1.00 88.06 173 TRP A C 1
ATOM 1324 O O . TRP A 1 173 ? 17.782 -7.373 -4.702 1.00 88.06 173 TRP A O 1
ATOM 1334 N N . THR A 1 174 ? 15.712 -6.552 -4.984 1.00 86.50 174 THR A N 1
ATOM 1335 C CA . THR A 1 174 ? 15.030 -7.800 -4.656 1.00 86.50 174 THR A CA 1
ATOM 1336 C C . THR A 1 174 ? 15.352 -8.874 -5.699 1.00 86.50 174 THR A C 1
ATOM 1338 O O . THR A 1 174 ? 15.424 -8.598 -6.896 1.00 86.50 174 THR A O 1
ATOM 1341 N N . ALA A 1 175 ? 15.539 -10.115 -5.244 1.00 82.12 175 ALA A N 1
ATOM 1342 C CA . ALA A 1 175 ? 15.891 -11.239 -6.116 1.00 82.12 175 ALA A CA 1
ATOM 1343 C C . ALA A 1 175 ? 14.765 -11.638 -7.087 1.00 82.12 175 ALA A C 1
ATOM 1345 O O . ALA A 1 175 ? 15.027 -12.226 -8.134 1.00 82.12 175 ALA A O 1
ATOM 1346 N N . SER A 1 176 ? 13.512 -11.331 -6.739 1.00 86.31 176 SER A N 1
ATOM 1347 C CA . SER A 1 176 ? 12.332 -11.668 -7.532 1.00 86.31 176 SER A CA 1
ATOM 1348 C C . SER A 1 176 ? 11.357 -10.497 -7.602 1.00 86.31 176 SER A C 1
ATOM 1350 O O . SER A 1 176 ? 11.028 -9.874 -6.586 1.00 86.31 176 SER A O 1
ATOM 1352 N N . ASN A 1 177 ? 10.844 -10.276 -8.814 1.00 88.25 177 ASN A N 1
ATOM 1353 C CA . ASN A 1 177 ? 9.758 -9.342 -9.113 1.00 88.25 177 ASN A CA 1
ATOM 1354 C C . ASN A 1 177 ? 8.362 -9.976 -8.956 1.00 88.25 177 ASN A C 1
ATOM 1356 O O . ASN A 1 177 ? 7.361 -9.319 -9.244 1.00 88.25 177 ASN A O 1
ATOM 1360 N N . PHE A 1 178 ? 8.289 -11.246 -8.550 1.00 90.12 178 PHE A N 1
ATOM 1361 C CA . PHE A 1 178 ? 7.043 -11.989 -8.388 1.00 90.12 178 PHE A CA 1
ATOM 1362 C C . PHE A 1 178 ? 6.671 -12.123 -6.915 1.00 90.12 178 PHE A C 1
ATOM 1364 O O . PHE A 1 178 ? 7.545 -12.259 -6.053 1.00 90.12 178 PHE 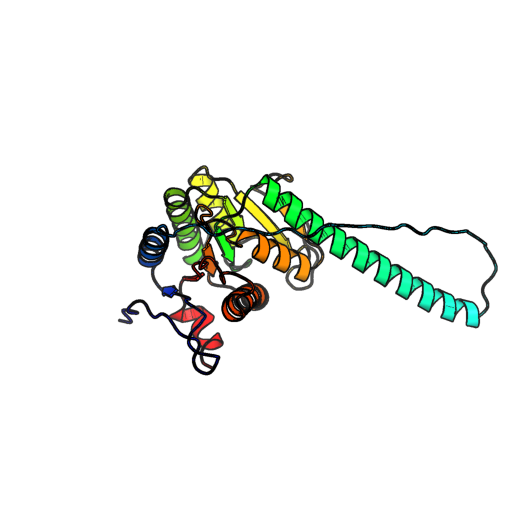A O 1
ATOM 1371 N N . HIS A 1 179 ? 5.369 -12.120 -6.650 1.00 92.12 179 HIS A N 1
ATOM 1372 C CA . HIS A 1 179 ? 4.818 -12.494 -5.356 1.00 92.12 179 HIS A CA 1
ATOM 1373 C C . HIS A 1 179 ? 4.634 -14.014 -5.292 1.00 92.12 179 HIS A C 1
ATOM 1375 O O . HIS A 1 179 ? 4.218 -14.594 -6.295 1.00 92.12 179 HIS A O 1
ATOM 1381 N N . PRO A 1 180 ? 4.871 -14.673 -4.145 1.00 89.94 180 PRO A N 1
ATOM 1382 C CA . PRO A 1 180 ? 4.642 -16.114 -4.021 1.00 89.94 180 PRO A CA 1
ATOM 1383 C C . PRO A 1 180 ? 3.168 -16.515 -4.200 1.00 89.94 180 PRO A C 1
ATOM 1385 O O . PRO A 1 180 ? 2.895 -17.632 -4.628 1.00 89.94 180 PRO A O 1
ATOM 1388 N N . TYR A 1 181 ? 2.227 -15.615 -3.891 1.00 90.00 181 TYR A N 1
ATOM 1389 C CA . TYR A 1 181 ? 0.788 -15.928 -3.868 1.00 90.00 181 TYR A CA 1
ATOM 1390 C C . TYR A 1 181 ? -0.026 -15.283 -4.997 1.00 90.00 181 TYR A C 1
ATOM 1392 O O . TYR A 1 181 ? -1.127 -15.737 -5.298 1.00 90.00 181 TYR A O 1
ATOM 1400 N N . LEU A 1 182 ? 0.487 -14.207 -5.603 1.00 93.44 182 LEU A N 1
ATOM 1401 C CA . LEU A 1 182 ? -0.266 -13.388 -6.556 1.00 93.44 182 LEU A CA 1
ATOM 1402 C C . LEU A 1 182 ? 0.219 -13.632 -7.981 1.00 93.44 182 LEU A C 1
ATOM 1404 O O . LEU A 1 182 ? 1.420 -13.730 -8.236 1.00 93.44 182 LEU A O 1
ATOM 1408 N N . SER A 1 183 ? -0.723 -13.686 -8.922 1.00 92.69 183 SER A N 1
ATOM 1409 C CA . SER A 1 183 ? -0.397 -13.792 -10.342 1.00 92.69 183 SER A CA 1
ATOM 1410 C C . SER A 1 183 ? 0.316 -12.530 -10.833 1.00 92.69 183 SER A C 1
ATOM 1412 O O . SER A 1 183 ? 0.088 -11.421 -10.343 1.00 92.69 183 SER A O 1
ATOM 1414 N N . SER A 1 184 ? 1.137 -12.671 -11.875 1.00 91.38 184 SER A N 1
ATOM 1415 C CA . SER A 1 184 ? 1.790 -11.532 -12.537 1.00 91.38 184 SER A CA 1
ATOM 1416 C C . SER A 1 184 ? 0.808 -10.543 -13.173 1.00 91.38 184 SER A C 1
ATOM 1418 O O . SER A 1 184 ? 1.197 -9.440 -13.541 1.00 91.38 184 SER A O 1
ATOM 1420 N N . GLU A 1 185 ? -0.459 -10.929 -13.332 1.00 94.31 185 GLU A N 1
ATOM 1421 C CA . GLU A 1 185 ? -1.513 -10.051 -13.842 1.00 94.31 185 GLU A CA 1
ATOM 1422 C C . GLU A 1 185 ? -2.076 -9.125 -12.760 1.00 94.31 185 GLU A C 1
ATOM 1424 O O . GLU A 1 185 ? -2.566 -8.044 -13.090 1.00 94.31 185 GLU A O 1
ATOM 1429 N N . ASN A 1 186 ? -1.958 -9.508 -11.486 1.00 96.31 186 ASN A N 1
ATOM 1430 C CA . ASN A 1 186 ? -2.475 -8.751 -10.346 1.00 96.31 186 ASN A CA 1
ATOM 1431 C C . ASN A 1 186 ? -1.365 -8.094 -9.507 1.00 96.31 186 ASN A C 1
ATOM 1433 O O . ASN A 1 186 ? -1.647 -7.413 -8.524 1.00 96.31 186 ASN A O 1
ATOM 1437 N N . TYR A 1 187 ? -0.101 -8.275 -9.890 1.00 96.75 187 TYR A N 1
ATOM 1438 C CA . TYR A 1 187 ? 1.049 -7.831 -9.113 1.00 96.75 187 TYR A CA 1
ATOM 1439 C C . TYR A 1 187 ? 2.060 -7.067 -9.965 1.00 96.75 187 TYR A C 1
ATOM 1441 O O . TYR A 1 187 ? 2.498 -7.547 -11.011 1.00 96.75 187 TYR A O 1
ATOM 1449 N N . LEU A 1 188 ? 2.476 -5.892 -9.495 1.00 97.12 188 LEU A N 1
ATOM 1450 C CA . LEU A 1 188 ? 3.477 -5.058 -10.150 1.00 97.12 188 LEU A CA 1
ATOM 1451 C C . LEU A 1 188 ? 4.633 -4.749 -9.196 1.00 97.12 188 LEU A C 1
ATOM 1453 O O . LEU A 1 188 ? 4.446 -4.188 -8.118 1.00 97.12 188 LEU A O 1
ATOM 1457 N N . THR A 1 189 ? 5.851 -5.053 -9.640 1.00 96.75 189 THR A N 1
ATOM 1458 C CA . THR A 1 189 ? 7.070 -4.571 -8.983 1.00 96.75 189 THR A CA 1
ATOM 1459 C C . THR A 1 189 ? 7.529 -3.276 -9.651 1.00 96.75 189 THR A C 1
ATOM 1461 O O . THR A 1 189 ? 7.909 -3.271 -10.823 1.00 96.75 189 THR A O 1
ATOM 1464 N N . CYS A 1 190 ? 7.491 -2.177 -8.905 1.00 96.38 190 CYS A N 1
ATOM 1465 C CA . CYS A 1 190 ? 7.932 -0.855 -9.330 1.00 96.38 190 CYS A CA 1
ATOM 1466 C C . CYS A 1 190 ? 9.435 -0.698 -9.087 1.00 96.38 190 CYS A C 1
ATOM 1468 O O . CYS A 1 190 ? 9.934 -0.999 -8.003 1.00 96.38 190 CYS A O 1
ATOM 1470 N N . ARG A 1 191 ? 10.172 -0.155 -10.055 1.00 95.00 191 ARG A N 1
ATOM 1471 C CA . ARG A 1 191 ? 11.566 0.261 -9.871 1.00 95.00 191 ARG A CA 1
ATOM 1472 C C . ARG A 1 191 ? 11.654 1.564 -9.087 1.00 95.00 191 ARG A C 1
ATOM 1474 O O . ARG A 1 191 ? 12.593 1.756 -8.314 1.00 95.00 191 ARG A O 1
ATOM 1481 N N . PHE A 1 192 ? 10.717 2.477 -9.329 1.00 95.12 192 PHE A N 1
ATOM 1482 C CA . PHE A 1 192 ? 10.702 3.798 -8.718 1.00 95.12 192 PHE A CA 1
ATOM 1483 C C . PHE A 1 192 ? 9.713 3.838 -7.557 1.00 95.12 192 PHE A C 1
ATOM 1485 O O . PHE A 1 192 ? 8.514 3.640 -7.738 1.00 95.12 192 PHE A O 1
ATOM 1492 N N . PHE A 1 193 ? 10.208 4.169 -6.366 1.00 94.94 193 PHE A N 1
ATOM 1493 C CA . PHE A 1 193 ? 9.374 4.298 -5.172 1.00 94.94 193 PHE A CA 1
ATOM 1494 C C . PHE A 1 193 ? 8.220 5.304 -5.336 1.00 94.94 193 PHE A C 1
ATOM 1496 O O . PHE A 1 193 ? 7.090 4.959 -4.995 1.00 94.94 193 PHE A O 1
ATOM 1503 N N . PRO A 1 194 ? 8.415 6.468 -5.994 1.00 96.19 194 PRO A N 1
ATOM 1504 C CA . PRO A 1 194 ? 7.293 7.349 -6.297 1.00 96.19 194 PRO A CA 1
ATOM 1505 C C . PRO A 1 194 ? 6.224 6.698 -7.186 1.00 96.19 194 PRO A C 1
ATOM 1507 O O . PRO A 1 194 ? 5.051 6.995 -7.016 1.00 96.19 194 PRO A O 1
ATOM 1510 N N . ALA A 1 195 ? 6.572 5.792 -8.108 1.00 96.81 195 ALA A N 1
ATOM 1511 C CA . ALA A 1 195 ? 5.567 5.123 -8.940 1.00 96.81 195 ALA A CA 1
ATOM 1512 C C . ALA A 1 195 ? 4.694 4.160 -8.116 1.00 96.81 195 ALA A C 1
ATOM 1514 O O . ALA A 1 195 ? 3.482 4.107 -8.324 1.00 96.81 195 ALA A O 1
ATOM 1515 N N . ARG A 1 196 ? 5.289 3.456 -7.139 1.00 97.00 196 ARG A N 1
ATOM 1516 C CA . ARG A 1 196 ? 4.553 2.649 -6.148 1.00 97.00 196 ARG A CA 1
ATOM 1517 C C . ARG A 1 196 ? 3.592 3.515 -5.332 1.00 97.00 196 ARG A C 1
ATOM 1519 O O . ARG A 1 196 ? 2.417 3.178 -5.261 1.00 97.00 196 ARG A O 1
ATOM 1526 N N . LYS A 1 197 ? 4.064 4.650 -4.805 1.00 97.31 197 LYS A N 1
ATOM 1527 C CA . LYS A 1 197 ? 3.241 5.631 -4.074 1.00 97.31 197 LYS A CA 1
ATOM 1528 C C . LYS A 1 197 ? 2.030 6.099 -4.879 1.00 97.31 197 LYS A C 1
ATOM 1530 O O . LYS A 1 197 ? 0.906 6.014 -4.397 1.00 97.31 197 LYS A O 1
ATOM 1535 N N . HIS A 1 198 ? 2.242 6.485 -6.140 1.00 96.12 198 HIS A N 1
ATOM 1536 C CA . HIS A 1 198 ? 1.147 6.876 -7.036 1.00 96.12 198 HIS A CA 1
ATOM 1537 C C . HIS A 1 198 ? 0.135 5.738 -7.243 1.00 96.12 198 HIS A C 1
ATOM 1539 O O . HIS A 1 198 ? -1.066 5.993 -7.250 1.00 96.12 198 HIS A O 1
ATOM 1545 N N . GLY A 1 199 ? 0.602 4.493 -7.388 1.00 97.88 199 GLY A N 1
ATOM 1546 C CA . GLY A 1 199 ? -0.275 3.325 -7.497 1.00 97.88 199 GLY A CA 1
ATOM 1547 C C . GLY A 1 199 ? -1.108 3.090 -6.234 1.00 97.88 199 GLY A C 1
ATOM 1548 O O . GLY A 1 199 ? -2.317 2.912 -6.326 1.00 97.88 199 GLY A O 1
ATOM 1549 N N . LEU A 1 200 ? -0.492 3.152 -5.051 1.00 98.25 200 LEU A N 1
ATOM 1550 C CA . LEU A 1 200 ? -1.195 3.007 -3.769 1.00 98.25 200 LEU A CA 1
ATOM 1551 C C . LEU A 1 200 ? -2.251 4.102 -3.569 1.00 98.25 200 LEU A C 1
ATOM 1553 O O . LEU A 1 200 ? -3.361 3.815 -3.129 1.00 98.25 200 LEU A O 1
ATOM 1557 N N . VAL A 1 201 ? -1.925 5.343 -3.939 1.00 96.69 201 VAL A N 1
ATOM 1558 C CA . VAL A 1 201 ? -2.871 6.462 -3.934 1.00 96.69 201 VAL A CA 1
ATOM 1559 C C . VAL A 1 201 ? -4.052 6.172 -4.857 1.00 96.69 201 VAL A C 1
ATOM 1561 O O . VAL A 1 201 ? -5.193 6.203 -4.403 1.00 96.69 201 VAL A O 1
ATOM 1564 N N . ASP A 1 202 ? -3.812 5.848 -6.129 1.00 96.12 202 ASP A N 1
ATOM 1565 C CA . ASP A 1 202 ? -4.902 5.602 -7.079 1.00 96.12 202 ASP A CA 1
ATOM 1566 C C . ASP A 1 202 ? -5.762 4.390 -6.683 1.00 96.12 202 ASP A C 1
ATOM 1568 O O . ASP A 1 202 ? -6.978 4.422 -6.860 1.00 96.12 202 ASP A O 1
ATOM 1572 N N . ALA A 1 203 ? -5.173 3.363 -6.063 1.00 97.06 203 ALA A N 1
ATOM 1573 C CA . ALA A 1 203 ? -5.884 2.171 -5.603 1.00 97.06 203 ALA A CA 1
ATOM 1574 C C . ALA A 1 203 ? -6.932 2.456 -4.512 1.00 97.06 203 ALA A C 1
ATOM 1576 O O . ALA A 1 203 ? -7.878 1.677 -4.367 1.00 97.06 203 ALA A O 1
ATOM 1577 N N . VAL A 1 204 ? -6.795 3.564 -3.769 1.00 94.69 204 VAL A N 1
ATOM 1578 C CA . VAL A 1 204 ? -7.711 3.938 -2.678 1.00 94.69 204 VAL A CA 1
ATOM 1579 C C . VAL A 1 204 ? -8.633 5.118 -3.006 1.00 94.69 204 VAL A C 1
ATOM 1581 O O . VAL A 1 204 ? -9.565 5.398 -2.246 1.00 94.69 204 VAL A O 1
ATOM 1584 N N . VAL A 1 205 ? -8.415 5.817 -4.126 1.00 92.06 205 VAL A N 1
ATOM 1585 C CA . VAL A 1 205 ? -9.262 6.950 -4.538 1.00 92.06 205 VAL A CA 1
ATOM 1586 C C . VAL A 1 205 ? -10.733 6.525 -4.627 1.00 92.06 205 VAL A C 1
ATOM 1588 O O . VAL A 1 205 ? -11.070 5.500 -5.212 1.00 92.06 205 VAL A O 1
ATOM 1591 N N . ARG A 1 206 ? -11.628 7.348 -4.072 1.00 88.12 206 ARG A N 1
ATOM 1592 C CA . ARG A 1 206 ? -13.083 7.185 -4.213 1.00 88.12 206 ARG A CA 1
ATOM 1593 C C . ARG A 1 206 ? -13.604 8.210 -5.196 1.00 88.12 206 ARG A C 1
ATOM 1595 O O . ARG A 1 206 ? -13.653 9.399 -4.879 1.00 88.12 206 ARG A O 1
ATOM 1602 N N . ASN A 1 207 ? -14.010 7.739 -6.366 1.00 84.19 207 ASN A N 1
ATOM 1603 C CA . ASN A 1 207 ? -14.635 8.583 -7.377 1.00 84.19 207 ASN A CA 1
ATOM 1604 C C . ASN A 1 207 ? -16.159 8.550 -7.230 1.00 84.19 207 ASN A C 1
ATOM 1606 O O . ASN A 1 207 ? -16.815 9.581 -7.384 1.00 84.19 207 ASN A O 1
ATOM 1610 N N . ASN A 1 208 ? -16.707 7.397 -6.836 1.00 84.94 208 ASN A N 1
ATOM 1611 C CA . ASN A 1 208 ? -18.142 7.143 -6.779 1.00 84.94 208 ASN A CA 1
ATOM 1612 C C . ASN A 1 208 ? -18.582 6.693 -5.380 1.00 84.94 208 ASN A C 1
ATOM 1614 O O . ASN A 1 208 ? -17.836 6.047 -4.648 1.00 84.94 208 ASN A O 1
ATOM 1618 N N . SER A 1 209 ? -19.830 6.989 -4.997 1.00 81.81 209 SER A N 1
ATOM 1619 C CA . SER A 1 209 ? -20.361 6.646 -3.663 1.00 81.81 209 SER A CA 1
ATOM 1620 C C . SER A 1 209 ? -20.458 5.136 -3.409 1.00 81.81 209 SER A C 1
ATOM 1622 O O . SER A 1 209 ? -20.561 4.715 -2.260 1.00 81.81 209 SER A O 1
ATOM 1624 N N . PHE A 1 210 ? -20.427 4.332 -4.476 1.00 84.00 210 PHE A N 1
ATOM 1625 C CA . PHE A 1 210 ? -20.400 2.870 -4.416 1.00 84.00 210 PHE A CA 1
ATOM 1626 C C . PHE A 1 210 ? -18.986 2.299 -4.263 1.00 84.00 210 PHE A C 1
ATOM 1628 O O . PHE A 1 210 ? -18.858 1.119 -3.945 1.00 84.00 210 PHE A O 1
ATOM 1635 N N . ASP A 1 211 ? -17.940 3.109 -4.464 1.00 86.88 211 ASP A N 1
ATOM 1636 C CA . ASP A 1 211 ? -16.563 2.666 -4.267 1.00 86.88 211 ASP A CA 1
ATOM 1637 C C . ASP A 1 211 ? -16.356 2.392 -2.781 1.00 86.88 211 ASP A C 1
ATOM 1639 O O . ASP A 1 211 ? -16.555 3.272 -1.933 1.00 86.88 211 ASP A O 1
ATOM 1643 N N . LYS A 1 212 ? -15.947 1.170 -2.460 1.00 88.75 212 LYS A N 1
ATOM 1644 C CA . LYS A 1 212 ? -15.627 0.747 -1.100 1.00 88.75 212 LYS A CA 1
ATOM 1645 C C . LYS A 1 212 ? -14.113 0.698 -0.975 1.00 88.75 212 LYS A C 1
ATOM 1647 O O . LYS A 1 212 ? -13.491 -0.264 -1.401 1.00 88.75 212 LYS A O 1
ATOM 1652 N N . THR A 1 213 ? -13.526 1.762 -0.438 1.00 91.81 213 THR A N 1
ATOM 1653 C CA . THR A 1 213 ? -12.080 1.857 -0.223 1.00 91.81 213 THR A CA 1
ATOM 1654 C C . THR A 1 213 ? -11.791 2.309 1.198 1.00 91.81 213 THR A C 1
ATOM 1656 O O . THR A 1 213 ? -12.624 2.953 1.842 1.00 91.81 213 THR A O 1
ATOM 1659 N N . ALA A 1 214 ? -10.607 1.965 1.687 1.00 92.62 214 ALA A N 1
ATOM 1660 C CA . ALA A 1 214 ? -10.066 2.439 2.951 1.00 92.62 214 ALA A CA 1
ATOM 1661 C C . ALA A 1 214 ? -8.541 2.306 2.929 1.00 92.62 214 ALA A C 1
ATOM 1663 O O . ALA A 1 214 ? -7.988 1.529 2.153 1.00 92.62 214 ALA A O 1
ATOM 1664 N N . VAL A 1 215 ? -7.859 3.037 3.801 1.00 93.44 215 VAL A N 1
ATOM 1665 C CA . VAL A 1 215 ? -6.442 2.812 4.092 1.00 93.44 215 VAL A CA 1
ATOM 1666 C C . VAL A 1 215 ? -6.333 2.194 5.472 1.00 93.44 215 VAL A C 1
ATOM 1668 O O . VAL A 1 215 ? -6.921 2.703 6.428 1.00 93.44 215 VAL A O 1
ATOM 1671 N N . VAL A 1 216 ? -5.551 1.128 5.585 1.00 93.38 216 VAL A N 1
ATOM 1672 C CA . VAL A 1 216 ? -5.211 0.497 6.857 1.00 93.38 216 VAL A CA 1
ATOM 1673 C C . VAL A 1 216 ? -3.696 0.524 7.020 1.00 93.38 216 VAL A C 1
ATOM 1675 O O . VAL A 1 216 ? -2.962 -0.202 6.349 1.00 93.38 216 VAL A O 1
ATOM 1678 N N . ALA A 1 217 ? -3.219 1.371 7.925 1.00 92.56 217 ALA A N 1
ATOM 1679 C CA . ALA A 1 217 ? -1.824 1.427 8.324 1.00 92.56 217 ALA A CA 1
ATOM 1680 C C . ALA A 1 217 ? -1.579 0.469 9.496 1.00 92.56 217 ALA A C 1
ATOM 1682 O O . ALA A 1 217 ? -2.191 0.575 10.560 1.00 92.56 217 ALA A O 1
ATOM 1683 N N . LEU A 1 218 ? -0.669 -0.471 9.285 1.00 92.06 218 LEU A N 1
ATOM 1684 C CA . LEU A 1 218 ? -0.193 -1.451 10.252 1.00 92.06 218 LEU A CA 1
ATOM 1685 C C . LEU A 1 218 ? 1.163 -0.993 10.823 1.00 92.06 218 LEU A C 1
ATOM 1687 O O . LEU A 1 218 ? 1.794 -0.089 10.263 1.00 92.06 218 LEU A O 1
ATOM 1691 N N . PRO A 1 219 ? 1.670 -1.634 11.894 1.00 90.25 219 PRO A N 1
ATOM 1692 C CA . PRO A 1 219 ? 3.033 -1.411 12.366 1.00 90.25 219 PRO A CA 1
ATOM 1693 C C . PRO A 1 219 ? 4.057 -1.502 11.229 1.00 90.25 219 PRO A C 1
ATOM 1695 O O . PRO A 1 219 ? 4.106 -2.487 10.484 1.00 90.25 219 PRO A O 1
ATOM 1698 N N . CYS A 1 220 ? 4.857 -0.452 11.058 1.00 91.12 220 CYS A N 1
ATOM 1699 C CA . CYS A 1 220 ? 5.731 -0.308 9.901 1.00 91.12 220 CYS A CA 1
ATOM 1700 C C . CYS A 1 220 ? 6.944 0.595 10.175 1.00 91.12 220 CYS A C 1
ATOM 1702 O O . CYS A 1 220 ? 7.073 1.179 11.248 1.00 91.12 220 CYS A O 1
ATOM 1704 N N . GLY A 1 221 ? 7.880 0.630 9.221 1.00 87.69 221 GLY A N 1
ATOM 1705 C CA . GLY A 1 221 ? 9.094 1.449 9.286 1.00 87.69 221 GLY A CA 1
ATOM 1706 C C . GLY A 1 221 ? 8.988 2.735 8.463 1.00 87.69 221 GLY A C 1
ATOM 1707 O O . GLY A 1 221 ? 7.956 3.007 7.860 1.00 87.69 221 GLY A O 1
ATOM 1708 N N . ILE A 1 222 ? 10.088 3.494 8.400 1.00 87.62 222 ILE A N 1
ATOM 1709 C CA . ILE A 1 222 ? 10.151 4.836 7.788 1.00 87.62 222 ILE A CA 1
ATOM 1710 C C . ILE A 1 222 ? 9.624 4.861 6.347 1.00 87.62 222 ILE A C 1
ATOM 1712 O O . ILE A 1 222 ? 8.802 5.711 6.030 1.00 87.62 222 ILE A O 1
ATOM 1716 N N . ASP A 1 223 ? 10.046 3.923 5.496 1.00 89.44 223 ASP A N 1
ATOM 1717 C CA . ASP A 1 223 ? 9.633 3.909 4.085 1.00 89.44 223 ASP A CA 1
ATOM 1718 C C . ASP A 1 223 ? 8.109 3.754 3.945 1.00 89.44 223 ASP A C 1
ATOM 1720 O O . ASP A 1 223 ? 7.464 4.470 3.189 1.00 89.44 223 ASP A O 1
ATOM 1724 N N . THR A 1 224 ? 7.500 2.853 4.716 1.00 92.75 224 THR A N 1
ATOM 1725 C CA . THR A 1 224 ? 6.042 2.675 4.719 1.00 92.75 224 THR A CA 1
ATOM 1726 C C . THR A 1 224 ? 5.333 3.859 5.376 1.00 92.75 224 THR A C 1
ATOM 1728 O O . THR A 1 224 ? 4.256 4.248 4.935 1.00 92.75 224 THR A O 1
ATOM 1731 N N . LEU A 1 225 ? 5.929 4.464 6.409 1.00 91.25 225 LEU A N 1
ATOM 1732 C CA . LEU A 1 225 ? 5.393 5.677 7.025 1.00 91.25 225 LEU A CA 1
ATOM 1733 C C . LEU A 1 225 ? 5.358 6.844 6.037 1.00 91.25 225 LEU A C 1
ATOM 1735 O O . LEU A 1 225 ? 4.405 7.609 6.044 1.00 91.25 225 LEU A O 1
ATOM 1739 N N . ASP A 1 226 ? 6.341 6.960 5.151 1.00 93.56 226 ASP A N 1
ATOM 1740 C CA . ASP A 1 226 ? 6.339 7.951 4.075 1.00 93.56 226 ASP A CA 1
ATOM 1741 C C . ASP A 1 226 ? 5.151 7.746 3.105 1.00 93.56 226 ASP A C 1
ATOM 1743 O O . ASP A 1 226 ? 4.514 8.716 2.700 1.00 93.56 226 ASP A O 1
ATOM 1747 N N . GLU A 1 227 ? 4.758 6.501 2.811 1.00 95.38 227 GLU A N 1
ATOM 1748 C CA . GLU A 1 227 ? 3.524 6.194 2.057 1.00 95.38 227 GLU A CA 1
ATOM 1749 C C . GLU A 1 227 ? 2.251 6.545 2.857 1.00 95.38 227 GLU A C 1
ATOM 1751 O O . GLU A 1 227 ? 1.316 7.138 2.315 1.00 95.38 227 GLU A O 1
ATOM 1756 N N . VAL A 1 228 ? 2.222 6.232 4.159 1.00 92.19 228 VAL A N 1
ATOM 1757 C CA . VAL A 1 228 ? 1.127 6.583 5.089 1.00 92.19 228 VAL A CA 1
ATOM 1758 C C . VAL A 1 228 ? 0.923 8.102 5.129 1.00 92.19 228 VAL A C 1
ATOM 1760 O O . VAL A 1 228 ? -0.199 8.581 4.954 1.00 92.19 228 VAL A O 1
ATOM 1763 N N . PHE A 1 229 ? 1.994 8.869 5.336 1.00 90.25 229 PHE A N 1
ATOM 1764 C CA . PHE A 1 229 ? 1.941 10.325 5.451 1.00 90.25 229 PHE A CA 1
ATOM 1765 C C . PHE A 1 229 ? 1.641 11.014 4.127 1.00 90.25 229 PHE A C 1
ATOM 1767 O O . PHE A 1 229 ? 0.937 12.021 4.131 1.00 90.25 229 PHE A O 1
ATOM 1774 N N . GLU A 1 230 ? 2.104 10.475 2.998 1.00 93.38 230 GLU A N 1
ATOM 1775 C CA . GLU A 1 230 ? 1.720 10.986 1.683 1.00 93.38 230 GLU A CA 1
ATOM 1776 C C . GLU A 1 230 ? 0.204 10.907 1.482 1.00 93.38 230 GLU A C 1
ATOM 1778 O O . GLU A 1 230 ? -0.418 11.903 1.110 1.00 93.38 230 GLU A O 1
ATOM 1783 N N . ILE A 1 231 ? -0.420 9.769 1.800 1.00 92.50 231 ILE A N 1
ATOM 1784 C CA . ILE A 1 231 ? -1.875 9.631 1.673 1.00 92.50 231 ILE A CA 1
ATOM 1785 C C . ILE A 1 231 ? -2.605 10.551 2.662 1.00 92.50 231 ILE A C 1
ATOM 1787 O O . ILE A 1 231 ? -3.559 11.225 2.272 1.00 92.50 231 ILE A O 1
ATOM 1791 N N . LEU A 1 232 ? -2.150 10.637 3.917 1.00 88.50 232 LEU A N 1
ATOM 1792 C CA . LEU A 1 232 ? -2.724 11.564 4.902 1.00 88.50 232 LEU A CA 1
ATOM 1793 C C . LEU A 1 232 ? -2.638 13.023 4.434 1.00 88.50 232 LEU A C 1
ATOM 1795 O O . LEU A 1 232 ? -3.620 13.757 4.548 1.00 88.50 232 LEU A O 1
ATOM 1799 N N . ALA A 1 233 ? -1.508 13.435 3.857 1.00 88.19 233 ALA A N 1
ATOM 1800 C CA . ALA A 1 233 ? -1.328 14.772 3.305 1.00 88.19 233 ALA A CA 1
ATOM 1801 C C . ALA A 1 233 ? -2.261 15.024 2.111 1.00 88.19 233 ALA A C 1
ATOM 1803 O O . ALA A 1 233 ? -2.876 16.085 2.026 1.00 88.19 233 ALA A O 1
ATOM 1804 N N . LEU A 1 234 ? -2.432 14.052 1.212 1.00 91.19 234 LEU A N 1
ATOM 1805 C CA . LEU A 1 234 ? -3.362 14.166 0.084 1.00 91.19 234 LEU A CA 1
ATOM 1806 C C . LEU A 1 234 ? -4.827 14.246 0.536 1.00 91.19 234 LEU A C 1
ATOM 1808 O O . LEU A 1 234 ? -5.606 14.974 -0.081 1.00 91.19 234 LEU A O 1
ATOM 1812 N N . ILE A 1 235 ? -5.194 13.557 1.621 1.00 86.69 235 ILE A N 1
ATOM 1813 C CA . ILE A 1 235 ? -6.508 13.696 2.268 1.00 86.69 235 ILE A CA 1
ATOM 1814 C C . ILE A 1 235 ? -6.658 15.098 2.871 1.00 86.69 235 ILE A C 1
ATOM 1816 O O . ILE A 1 235 ? -7.654 15.775 2.626 1.00 86.69 235 ILE A O 1
ATOM 1820 N N . GLN A 1 236 ? -5.658 15.572 3.618 1.00 82.81 236 GLN A N 1
ATOM 1821 C CA . GLN A 1 236 ? -5.662 16.904 4.232 1.00 82.81 236 GLN A CA 1
ATOM 1822 C C . GLN A 1 236 ? -5.809 18.028 3.203 1.00 82.81 236 GLN A C 1
ATOM 1824 O O . GLN A 1 236 ? -6.531 19.001 3.431 1.00 82.81 236 GLN A O 1
ATOM 1829 N N . LEU A 1 237 ? -5.104 17.894 2.081 1.00 86.31 237 LEU A N 1
ATOM 1830 C CA . LEU A 1 237 ? -5.109 18.842 0.974 1.00 86.31 237 LEU A CA 1
ATOM 1831 C C . LEU A 1 237 ? -6.306 18.649 0.032 1.00 86.31 237 LEU A C 1
ATOM 1833 O O . LEU A 1 237 ? -6.382 19.347 -0.974 1.00 86.31 237 LEU A O 1
ATOM 1837 N N . GLU A 1 238 ? -7.223 17.722 0.336 1.00 84.44 238 GLU A N 1
ATOM 1838 C CA . GLU A 1 238 ? -8.437 17.444 -0.445 1.00 84.44 238 GLU A CA 1
ATOM 1839 C C . GLU A 1 238 ? -8.159 16.985 -1.895 1.00 84.44 238 GLU A C 1
ATOM 1841 O O . GLU A 1 238 ? -9.046 16.990 -2.751 1.00 84.44 238 GLU A O 1
ATOM 1846 N N . TRP A 1 239 ? -6.939 16.516 -2.176 1.00 86.25 239 TRP A N 1
ATOM 1847 C CA . TRP A 1 239 ? -6.610 15.836 -3.435 1.00 86.25 239 TRP A CA 1
ATOM 1848 C C . TRP A 1 239 ? -7.264 14.459 -3.497 1.00 86.25 239 TRP A C 1
ATOM 1850 O O . TRP A 1 239 ? -7.721 14.028 -4.553 1.00 86.25 239 TRP A O 1
ATOM 1860 N N . ILE A 1 240 ? -7.346 13.795 -2.345 1.00 84.56 240 ILE A N 1
ATOM 1861 C CA . ILE A 1 240 ? -8.125 12.580 -2.135 1.00 84.56 240 ILE A CA 1
ATOM 1862 C C . ILE A 1 240 ? -9.228 12.916 -1.137 1.00 84.56 240 ILE A C 1
ATOM 1864 O O . ILE A 1 240 ? -9.008 13.611 -0.151 1.00 84.56 240 ILE A O 1
ATOM 1868 N N . GLY A 1 241 ? -10.432 12.410 -1.375 1.00 75.81 241 GLY A N 1
ATOM 1869 C CA . GLY A 1 241 ? -11.507 12.491 -0.393 1.00 75.81 241 GLY A CA 1
ATOM 1870 C C . GLY A 1 241 ? -12.264 13.818 -0.316 1.00 75.81 241 GLY A C 1
ATOM 1871 O O . GLY A 1 241 ? -13.161 13.929 0.515 1.00 75.81 241 GLY A O 1
ATOM 1872 N N . SER A 1 242 ? -11.980 14.782 -1.202 1.00 75.94 242 SER A N 1
ATOM 1873 C CA . SER A 1 242 ? -12.726 16.052 -1.309 1.00 75.94 242 SER A CA 1
ATOM 1874 C C . SER A 1 242 ? -14.229 15.855 -1.485 1.00 75.94 242 SER A C 1
ATOM 1876 O O . SER A 1 242 ? -15.031 16.525 -0.840 1.00 75.94 242 SER A O 1
ATOM 1878 N N . LYS A 1 243 ? -14.619 14.934 -2.373 1.00 78.12 243 LYS A N 1
ATOM 1879 C CA . LYS A 1 243 ? -16.027 14.595 -2.628 1.00 78.12 243 LYS A CA 1
ATOM 1880 C C . LYS A 1 243 ? -16.531 13.485 -1.712 1.00 78.12 243 LYS A C 1
ATOM 1882 O O . LYS A 1 243 ? -17.655 13.549 -1.225 1.00 78.12 243 LYS A O 1
ATOM 1887 N N . LEU A 1 244 ? -15.718 12.448 -1.527 1.00 80.38 244 LEU A N 1
ATOM 1888 C CA . LEU A 1 244 ? -16.092 11.221 -0.833 1.00 80.38 244 LEU A CA 1
ATOM 1889 C C . LEU A 1 244 ? -14.984 10.812 0.118 1.00 80.38 244 LEU A C 1
ATOM 1891 O O . LEU A 1 244 ? -13.929 10.358 -0.310 1.00 80.38 244 LEU A O 1
ATOM 1895 N N . HIS A 1 245 ? -15.249 10.947 1.411 1.00 84.12 245 HIS A N 1
ATOM 1896 C CA . HIS A 1 245 ? -14.276 10.653 2.450 1.00 84.12 245 HIS A CA 1
ATOM 1897 C C . HIS A 1 245 ? -13.677 9.241 2.312 1.00 84.12 245 HIS A C 1
ATOM 1899 O O . HIS A 1 245 ? -14.410 8.256 2.174 1.00 84.12 245 HIS A O 1
ATOM 1905 N N . VAL A 1 246 ? -12.349 9.143 2.404 1.00 85.75 246 VAL A N 1
ATOM 1906 C CA . VAL A 1 246 ? -11.614 7.872 2.430 1.00 85.75 246 VAL A CA 1
ATOM 1907 C C . VAL A 1 246 ? -11.293 7.530 3.885 1.00 85.75 246 VAL A C 1
ATOM 1909 O O . VAL A 1 246 ? -10.523 8.258 4.511 1.00 85.75 246 VAL A O 1
ATOM 1912 N N . PRO A 1 247 ? -11.876 6.460 4.458 1.00 87.94 247 PRO A N 1
ATOM 1913 C CA . PRO A 1 247 ? -11.534 6.016 5.802 1.00 87.94 247 PRO A CA 1
ATOM 1914 C C . PRO A 1 247 ? -10.039 5.713 5.917 1.00 87.94 247 PRO A C 1
ATOM 1916 O O . PRO A 1 247 ? -9.498 4.951 5.118 1.00 87.94 247 PRO A O 1
ATOM 1919 N N . PHE A 1 248 ? -9.389 6.287 6.928 1.00 89.25 248 PHE A N 1
ATOM 1920 C CA . PHE A 1 248 ? -7.989 6.026 7.243 1.00 89.25 248 PHE A CA 1
ATOM 1921 C C . PHE A 1 248 ? -7.888 5.451 8.656 1.00 89.25 248 PHE A C 1
ATOM 1923 O O . PHE A 1 248 ? -8.320 6.079 9.627 1.00 89.25 248 PHE A O 1
ATOM 1930 N N . LEU A 1 249 ? -7.341 4.246 8.765 1.00 88.56 249 LEU A N 1
ATOM 1931 C CA . LEU A 1 249 ? -7.339 3.432 9.975 1.00 88.56 249 LEU A CA 1
ATOM 1932 C C . LEU A 1 249 ? -5.898 3.112 10.354 1.00 88.56 249 LEU A C 1
ATOM 1934 O O . LEU A 1 249 ? -5.124 2.671 9.509 1.00 88.56 249 LEU A O 1
ATOM 1938 N N . LEU A 1 250 ? -5.537 3.318 11.619 1.00 85.81 250 LEU A N 1
ATOM 1939 C CA . LEU A 1 250 ? -4.215 2.962 12.134 1.00 85.81 250 LEU A CA 1
ATOM 1940 C C . LEU A 1 250 ? -4.361 1.874 13.189 1.00 85.81 250 LEU A C 1
ATOM 1942 O O . LEU A 1 250 ? -5.008 2.102 14.212 1.00 85.81 250 LEU A O 1
ATOM 1946 N N . MET A 1 251 ? -3.739 0.722 12.944 1.00 84.38 251 MET A N 1
ATOM 19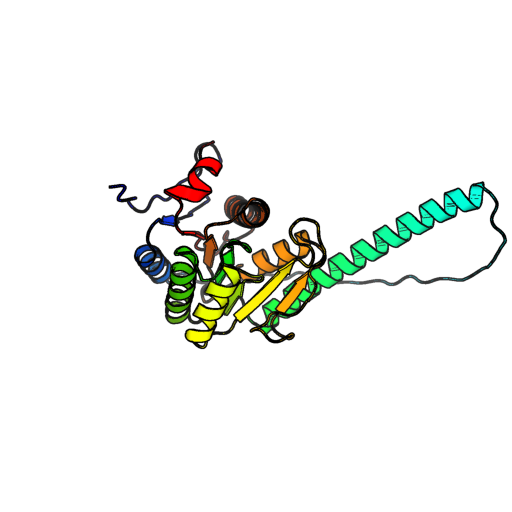47 C CA . MET A 1 251 ? -3.706 -0.406 13.867 1.00 84.38 251 MET A CA 1
ATOM 1948 C C . MET A 1 251 ? -2.505 -0.299 14.809 1.00 84.38 251 MET A C 1
ATOM 1950 O O . MET A 1 251 ? -1.371 -0.118 14.367 1.00 84.38 251 MET A O 1
ATOM 1954 N N . ASN A 1 252 ? -2.755 -0.481 16.106 1.00 75.75 252 ASN A N 1
ATOM 1955 C CA . ASN A 1 252 ? -1.742 -0.453 17.164 1.00 75.75 252 ASN A CA 1
ATOM 1956 C C . ASN A 1 252 ? -0.951 0.874 17.228 1.00 75.75 252 ASN A C 1
ATOM 1958 O O . ASN A 1 252 ? 0.277 0.909 17.341 1.00 75.75 252 ASN A O 1
ATOM 1962 N N . TYR A 1 253 ? -1.692 1.982 17.150 1.00 66.81 253 TYR A N 1
ATOM 1963 C CA . TYR A 1 253 ? -1.159 3.344 17.174 1.00 66.81 253 TYR A CA 1
ATOM 1964 C C . TYR A 1 253 ? -0.249 3.636 18.380 1.00 66.81 253 TYR A C 1
ATOM 1966 O O . TYR A 1 253 ? 0.844 4.179 18.194 1.00 66.81 253 TYR A O 1
ATOM 1974 N N . ASP A 1 254 ? -0.683 3.235 19.581 1.00 64.94 254 ASP A N 1
ATOM 1975 C CA . ASP A 1 254 ? -0.078 3.621 20.866 1.00 64.94 254 ASP A CA 1
ATOM 1976 C C . ASP A 1 254 ? 1.370 3.140 21.051 1.00 64.94 254 ASP A C 1
ATOM 1978 O O . ASP A 1 254 ? 2.071 3.622 21.933 1.00 64.94 254 ASP A O 1
ATOM 1982 N N . SER A 1 255 ? 1.846 2.188 20.245 1.00 66.31 255 SER A N 1
ATOM 1983 C CA . SER A 1 255 ? 3.203 1.642 20.392 1.00 66.31 255 SER A CA 1
ATOM 1984 C C . SER A 1 255 ? 4.154 1.994 19.250 1.00 66.31 255 SER A C 1
ATOM 1986 O O . SER A 1 255 ? 5.351 2.130 19.496 1.00 66.31 255 SER A O 1
ATOM 1988 N N . PHE A 1 256 ? 3.658 2.171 18.021 1.00 65.81 256 PHE A N 1
ATOM 1989 C CA . PHE A 1 256 ? 4.530 2.312 16.845 1.00 65.81 256 PHE A CA 1
ATOM 1990 C C . PHE A 1 256 ? 4.564 3.712 16.244 1.00 65.81 256 PHE A C 1
ATOM 1992 O O . PHE A 1 256 ? 5.632 4.188 15.871 1.00 65.81 256 PHE A O 1
ATOM 1999 N N . ILE A 1 257 ? 3.405 4.358 16.116 1.00 66.81 257 ILE A N 1
ATOM 2000 C CA . ILE A 1 257 ? 3.270 5.610 15.356 1.00 66.81 257 ILE A CA 1
ATOM 2001 C C . ILE A 1 257 ? 3.083 6.810 16.291 1.00 66.81 257 ILE A C 1
ATOM 2003 O O . ILE A 1 257 ? 3.334 7.944 15.890 1.00 66.81 257 ILE A O 1
ATOM 2007 N N . GLN A 1 258 ? 2.719 6.579 17.557 1.00 68.38 258 GLN A N 1
ATOM 2008 C CA . GLN A 1 258 ? 2.502 7.641 18.540 1.00 68.38 258 GLN A CA 1
ATOM 2009 C C . GLN A 1 258 ? 3.688 8.612 18.652 1.00 68.38 258 GLN A C 1
ATOM 2011 O O . GLN A 1 258 ? 3.491 9.824 18.670 1.00 68.38 258 GLN A O 1
ATOM 2016 N N . SER A 1 259 ? 4.924 8.106 18.667 1.00 64.81 259 SER A N 1
ATOM 2017 C CA . SER A 1 259 ? 6.128 8.947 18.713 1.00 64.81 259 SER A CA 1
ATOM 2018 C C . SER A 1 259 ? 6.318 9.803 17.456 1.00 64.81 259 SER A C 1
ATOM 2020 O O . SER A 1 259 ? 6.885 10.886 17.551 1.00 64.81 259 SER A O 1
ATOM 2022 N N . CYS A 1 260 ? 5.824 9.359 16.299 1.00 62.34 260 CYS A N 1
ATOM 2023 C CA . CYS A 1 260 ? 5.896 10.101 15.042 1.00 62.34 260 CYS A CA 1
ATOM 2024 C C . CYS A 1 260 ? 4.802 11.171 14.896 1.00 62.34 260 CYS A C 1
ATOM 2026 O O . CYS A 1 260 ? 4.987 12.094 14.110 1.00 62.34 260 CYS A O 1
ATOM 2028 N N . LEU A 1 261 ? 3.672 11.057 15.608 1.00 62.81 261 LEU A N 1
ATOM 2029 C CA . LEU A 1 261 ? 2.546 12.006 15.504 1.00 62.81 261 LEU A CA 1
ATOM 2030 C C . LEU A 1 261 ? 2.497 13.057 16.613 1.00 62.81 261 LEU A C 1
ATOM 2032 O O . LEU A 1 261 ? 1.703 13.988 16.526 1.00 62.81 261 LEU A O 1
ATOM 2036 N N . ASN A 1 262 ? 3.317 12.914 17.651 1.00 53.72 262 ASN A N 1
ATOM 2037 C CA . ASN A 1 262 ? 3.415 13.892 18.729 1.00 53.72 262 ASN A CA 1
ATOM 2038 C C . ASN A 1 262 ? 4.370 15.034 18.334 1.00 53.72 262 ASN A C 1
ATOM 2040 O O . ASN A 1 262 ? 5.484 15.106 18.859 1.00 53.72 262 ASN A O 1
ATOM 2044 N N . PHE A 1 263 ? 3.946 15.907 17.419 1.00 52.16 263 PHE A N 1
ATOM 2045 C CA . PHE A 1 263 ? 4.618 17.178 17.124 1.00 52.16 263 PHE A CA 1
ATOM 2046 C C . PHE A 1 263 ? 3.658 18.367 17.216 1.00 52.16 263 PHE A C 1
ATOM 2048 O O . PHE A 1 263 ? 2.429 18.151 17.122 1.00 52.16 263 PHE A O 1
#